Protein AF-0000000084360612 (afdb_homodimer)

Radius of gyration: 18.38 Å; Cα contacts (8 Å, |Δi|>4): 248; chains: 2; bounding box: 58×42×36 Å

Foldseek 3Di:
DPPPDPCPVPVVVVCCPDPVSVVVLVVLLVVLLVLLVVLVVLCVVVVHDLVRLCVQLVHDSVLSVLSNDSNRSPHDPSSSQSSQVSSVHGDDDDDDDPVD/DPPPDPCVVPVVVVCCPPPVSVVVLVVLLVVLLVLLVVLVVLCVVVVHDLVRLCVQLVHDSVLSVLSNDSNRSPHDPSSSQSSQVSSVHGDDDDDDDPVD

Nearest PDB structures (foldseek):
  7ewc-assembly1_A  TM=8.137E-01  e=1.863E-02  Mycobacterium tuberculosis H37Rv
  7ewd-assembly1_A  TM=8.698E-01  e=3.942E-02  Mycobacterium tuberculosis H37Rv
  7ewc-assembly2_C  TM=8.888E-01  e=5.735E-02  Mycobacterium tuberculosis H37Rv
  1zz6-assembly1_A-2  TM=8.154E-01  e=4.388E-02  Streptomyces wedmorensis
  2o38-assembly1_A  TM=7.643E-01  e=1.090E-01  Rhodopseudomonas palustris CGA009

pLDDT: mean 81.71, std 20.76, range [27.86, 97.56]

Sequence (200 aa):
MTKARNPHIGSTLDDLLDEDGILAEAHTVAIKRTLAWQVSQTMANENLSKSEMARRMNTSRAALNRLLDPDNPSVTLLTLDKAAAVLGKRLRVELVDEVAMTKARNPHIGSTLDDLLDEDGILAEAHTVAIKRTLAWQVSQTMANENLSKSEMARRMNTSRAALNRLLDPDNPSVTLLTLDKAAAVLGKRLRVELVDEVA

Organism: NCBI:txid28181

InterPro domains:
  IPR010982 Lambda repressor-like, DNA-binding domain superfamily [G3DSA:1.10.260.40] (18-98)
  IPR010982 Lambda repressor-like, DNA-binding domain superfamily [SSF47413] (26-94)

Solvent-accessible surface area (backbone atoms only — not comparable to full-atom values): 10834 Å² total; per-residue (Å²): 135,82,79,74,77,73,66,77,60,48,63,60,47,52,38,48,62,40,68,68,37,36,49,27,48,54,52,28,30,53,52,32,34,52,50,18,48,52,52,51,52,51,30,58,77,66,69,50,48,68,70,56,47,16,56,70,52,60,50,49,62,67,58,46,50,48,54,54,34,36,84,45,42,85,39,36,47,47,59,52,27,32,50,23,51,73,69,60,28,34,66,45,74,48,80,36,65,56,88,107,136,81,80,75,78,73,66,76,59,50,62,59,47,52,41,48,61,39,65,67,37,38,51,30,47,53,52,28,31,54,52,32,34,52,50,18,47,52,52,52,52,49,30,57,76,68,70,48,49,69,68,56,47,15,56,71,51,61,49,49,62,67,57,46,50,47,55,52,32,36,84,46,42,85,40,37,47,46,59,52,26,32,50,22,50,72,70,60,28,34,66,44,76,45,80,37,64,56,87,104

Structure (mmCIF, N/CA/C/O backbone):
data_AF-0000000084360612-model_v1
#
loop_
_entity.id
_entity.type
_entity.pdbx_description
1 polymer 'Fis family transcriptional regulator'
#
loop_
_atom_site.group_PDB
_atom_site.id
_atom_site.type_symbol
_atom_site.label_atom_id
_atom_site.label_alt_id
_atom_site.label_comp_id
_atom_site.label_asym_id
_atom_site.label_entity_id
_atom_site.label_seq_id
_atom_site.pdbx_PDB_ins_code
_atom_site.Cartn_x
_atom_site.Cartn_y
_atom_site.Cartn_z
_atom_site.occupancy
_atom_site.B_iso_or_equiv
_atom_site.auth_seq_id
_atom_site.auth_comp_id
_atom_site.auth_asym_id
_atom_site.auth_atom_id
_atom_site.pdbx_PDB_model_num
ATOM 1 N N . MET A 1 1 ? -39.562 18.469 -7.656 1 27.86 1 MET A N 1
ATOM 2 C CA . MET A 1 1 ? -38.844 17.219 -7.453 1 27.86 1 MET A CA 1
ATOM 3 C C . MET A 1 1 ? -37.344 17.453 -7.336 1 27.86 1 MET A C 1
ATOM 5 O O . MET A 1 1 ? -36.688 17.781 -8.328 1 27.86 1 MET A O 1
ATOM 9 N N . THR A 1 2 ? -36.812 18 -6.148 1 28.64 2 THR A N 1
ATOM 10 C CA . THR A 1 2 ? -35.531 18.609 -5.852 1 28.64 2 THR A CA 1
ATOM 11 C C . THR A 1 2 ? -34.406 17.578 -5.867 1 28.64 2 THR A C 1
ATOM 13 O O . THR A 1 2 ? -34.469 16.562 -5.156 1 28.64 2 THR A O 1
ATOM 16 N N . LYS A 1 3 ? -33.844 17.203 -7.055 1 29.88 3 LYS A N 1
ATOM 17 C CA . LYS A 1 3 ? -32.75 16.25 -7.223 1 29.88 3 LYS A CA 1
ATOM 18 C C . LYS A 1 3 ? -31.656 16.469 -6.184 1 29.88 3 LYS A C 1
ATOM 20 O O . LYS A 1 3 ? -31.016 17.531 -6.172 1 29.88 3 LYS A O 1
ATOM 25 N N . ALA A 1 4 ? -31.766 15.922 -5.004 1 33.59 4 ALA A N 1
ATOM 26 C CA . ALA A 1 4 ? -30.812 15.953 -3.898 1 33.59 4 ALA A CA 1
ATOM 27 C C . ALA A 1 4 ? -29.406 15.562 -4.371 1 33.59 4 ALA A C 1
ATOM 29 O O . ALA A 1 4 ? -29.25 14.594 -5.113 1 33.59 4 ALA A O 1
ATOM 30 N N . ARG A 1 5 ? -28.406 16.5 -4.578 1 36.31 5 ARG A N 1
ATOM 31 C CA . ARG A 1 5 ? -26.984 16.391 -4.859 1 36.31 5 ARG A CA 1
ATOM 32 C C . ARG A 1 5 ? -26.344 15.281 -4.035 1 36.31 5 ARG A C 1
ATOM 34 O O . ARG A 1 5 ? -26.484 15.25 -2.811 1 36.31 5 ARG A O 1
ATOM 41 N N . ASN A 1 6 ? -26.219 14.055 -4.496 1 36.34 6 ASN A N 1
ATOM 42 C CA . ASN A 1 6 ? -25.547 12.914 -3.891 1 36.34 6 ASN A CA 1
ATOM 43 C C . ASN A 1 6 ? -24.234 13.336 -3.234 1 36.34 6 ASN A C 1
ATOM 45 O O . ASN A 1 6 ? -23.297 13.766 -3.916 1 36.34 6 ASN A O 1
ATOM 49 N N . PRO A 1 7 ? -24.109 13.766 -2.045 1 37.69 7 PRO A N 1
ATOM 50 C CA . PRO A 1 7 ? -22.953 14.273 -1.298 1 37.69 7 PRO A CA 1
ATOM 51 C C . PRO A 1 7 ? -21.734 13.359 -1.396 1 37.69 7 PRO A C 1
ATOM 53 O O . PRO A 1 7 ? -20.703 13.641 -0.78 1 37.69 7 PRO A O 1
ATOM 56 N N . HIS A 1 8 ? -21.859 12.148 -1.7 1 43.72 8 HIS A N 1
ATOM 57 C CA . HIS A 1 8 ? -20.719 11.25 -1.608 1 43.72 8 HIS A CA 1
ATOM 58 C C . HIS A 1 8 ? -19.625 11.648 -2.594 1 43.72 8 HIS A C 1
ATOM 60 O O . HIS A 1 8 ? -18.516 11.102 -2.559 1 43.72 8 HIS A O 1
ATOM 66 N N . ILE A 1 9 ? -19.891 12.312 -3.646 1 42.53 9 ILE A N 1
ATOM 67 C CA . ILE A 1 9 ? -18.953 12.766 -4.668 1 42.53 9 ILE A CA 1
ATOM 68 C C . ILE A 1 9 ? -18 13.797 -4.07 1 42.53 9 ILE A C 1
ATOM 70 O O . ILE A 1 9 ? -16.953 14.102 -4.656 1 42.53 9 ILE A O 1
ATOM 74 N N . GLY A 1 10 ? -18.453 14.516 -3.104 1 42.88 10 GLY A N 1
ATOM 75 C CA . GLY A 1 10 ? -17.734 15.664 -2.588 1 42.88 10 GLY A CA 1
ATOM 76 C C . GLY A 1 10 ? -16.422 15.289 -1.917 1 42.88 10 GLY A C 1
ATOM 77 O O . GLY A 1 10 ? -15.414 15.984 -2.078 1 42.88 10 GLY A O 1
ATOM 78 N N . SER A 1 11 ? -16.438 14.266 -1.042 1 45.41 11 SER A N 1
ATOM 79 C CA . SER A 1 11 ? -15.227 13.969 -0.276 1 45.41 11 SER A CA 1
ATOM 80 C C . SER A 1 11 ? -14.086 13.531 -1.189 1 45.41 11 SER A C 1
ATOM 82 O O . SER A 1 11 ? -12.938 13.938 -0.993 1 45.41 11 SER A O 1
ATOM 84 N N . THR A 1 12 ? -14.414 12.664 -2.213 1 47.44 12 THR A N 1
ATOM 85 C CA . THR A 1 12 ? -13.367 12.32 -3.172 1 47.44 12 THR A CA 1
ATOM 86 C C . THR A 1 12 ? -12.898 13.562 -3.928 1 47.44 12 THR A C 1
ATOM 88 O O . THR A 1 12 ? -11.695 13.758 -4.133 1 47.44 12 THR A O 1
ATOM 91 N N . LEU A 1 13 ? -13.898 14.305 -4.426 1 49.09 13 LEU A N 1
ATOM 92 C CA . LEU A 1 13 ? -13.555 15.5 -5.195 1 49.09 13 LEU A CA 1
ATOM 93 C C . LEU A 1 13 ? -12.672 16.438 -4.383 1 49.09 13 LEU A C 1
ATOM 95 O O . LEU A 1 13 ? -11.719 17.016 -4.914 1 49.09 13 LEU A O 1
ATOM 99 N N . ASP A 1 14 ? -13.125 16.734 -3.137 1 49.72 14 ASP A N 1
ATOM 100 C CA . ASP A 1 14 ? -12.336 17.656 -2.32 1 49.72 14 ASP A CA 1
ATOM 101 C C . ASP A 1 14 ? -10.922 17.109 -2.094 1 49.72 14 ASP A C 1
ATOM 103 O O . ASP A 1 14 ? -9.961 17.875 -2.059 1 49.72 14 ASP A O 1
ATOM 107 N N . ASP A 1 15 ? -10.773 15.836 -1.794 1 51.53 15 ASP A N 1
ATOM 108 C CA . ASP A 1 15 ? -9.453 15.227 -1.636 1 51.53 15 ASP A CA 1
ATOM 109 C C . ASP A 1 15 ? -8.609 15.422 -2.893 1 51.53 15 ASP A C 1
ATOM 111 O O . ASP A 1 15 ? -7.387 15.578 -2.807 1 51.53 15 ASP A O 1
ATOM 115 N N . LEU A 1 16 ? -9.25 15.266 -4.082 1 47.69 16 LEU A N 1
ATOM 116 C CA . LEU A 1 16 ? -8.617 15.555 -5.367 1 47.69 16 LEU A CA 1
ATOM 117 C C . LEU A 1 16 ? -8.328 17.047 -5.508 1 47.69 16 LEU A C 1
ATOM 119 O O . LEU A 1 16 ? -7.352 17.438 -6.148 1 47.69 16 LEU A O 1
ATOM 123 N N . LEU A 1 17 ? -9.148 17.891 -4.832 1 54.03 17 LEU A N 1
ATOM 124 C CA . LEU A 1 17 ? -9.016 19.297 -5.211 1 54.03 17 LEU A CA 1
ATOM 125 C C . LEU A 1 17 ? -7.754 19.906 -4.621 1 54.03 17 LEU A C 1
ATOM 127 O O . LEU A 1 17 ? -7.211 20.875 -5.164 1 54.03 17 LEU A O 1
ATOM 131 N N . ASP A 1 18 ? -7.367 19.406 -3.416 1 58.28 18 ASP A N 1
ATOM 132 C CA . ASP A 1 18 ? -6.188 20.125 -2.947 1 58.28 18 ASP A CA 1
ATOM 133 C C . ASP A 1 18 ? -4.93 19.656 -3.672 1 58.28 18 ASP A C 1
ATOM 135 O O . ASP A 1 18 ? -4.801 18.469 -3.994 1 58.28 18 ASP A O 1
ATOM 139 N N . GLU A 1 19 ? -4.242 20.672 -4.23 1 61.59 19 GLU A N 1
ATOM 140 C CA . GLU A 1 19 ? -3.025 20.5 -5.016 1 61.59 19 GLU A CA 1
ATOM 141 C C . GLU A 1 19 ? -2.16 19.375 -4.453 1 61.59 19 GLU A C 1
ATOM 143 O O . GLU A 1 19 ? -1.623 18.562 -5.207 1 61.59 19 GLU A O 1
ATOM 148 N N . ASP A 1 20 ? -2.104 19.328 -3.139 1 62.41 20 ASP A N 1
ATOM 149 C CA . ASP A 1 20 ? -1.288 18.297 -2.514 1 62.41 20 ASP A CA 1
ATOM 150 C C . ASP A 1 20 ? -1.905 16.922 -2.717 1 62.41 20 ASP A C 1
ATOM 152 O O . ASP A 1 20 ? -1.187 15.93 -2.904 1 62.41 20 ASP A O 1
ATOM 156 N N . GLY A 1 21 ? -3.203 16.969 -2.684 1 64.12 21 GLY A N 1
ATOM 157 C CA . GLY A 1 21 ? -3.93 15.742 -2.941 1 64.12 21 GLY A CA 1
ATOM 158 C C . GLY A 1 21 ? -3.785 15.25 -4.371 1 64.12 21 GLY A C 1
ATOM 159 O O . GLY A 1 21 ? -3.604 14.055 -4.605 1 64.12 21 GLY A O 1
ATOM 160 N N . ILE A 1 22 ? -3.668 16.219 -5.176 1 67 22 ILE A N 1
ATOM 161 C CA . ILE A 1 22 ? -3.555 15.906 -6.594 1 67 22 ILE A CA 1
ATOM 162 C C . ILE A 1 22 ? -2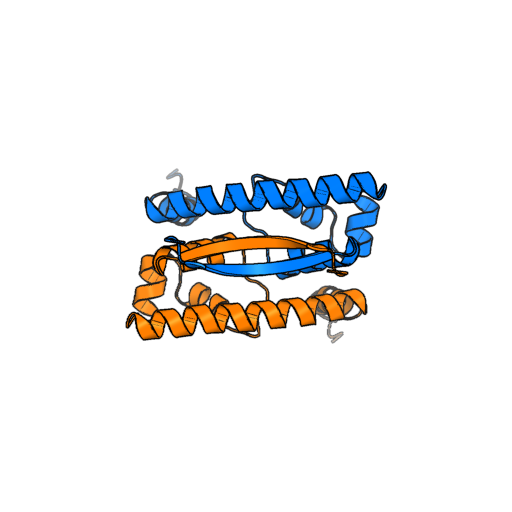.168 15.344 -6.887 1 67 22 ILE A C 1
ATOM 164 O O . ILE A 1 22 ? -2.035 14.359 -7.617 1 67 22 ILE A O 1
ATOM 168 N N . LEU A 1 23 ? -1.263 15.977 -6.316 1 75.31 23 LEU A N 1
ATOM 169 C CA . LEU A 1 23 ? 0.107 15.531 -6.539 1 75.31 23 LEU A CA 1
ATOM 170 C C . LEU A 1 23 ? 0.33 14.148 -5.941 1 75.31 23 LEU A C 1
ATOM 172 O O . LEU A 1 23 ? 0.969 13.289 -6.562 1 75.31 23 LEU A O 1
ATOM 176 N N . ALA A 1 24 ? -0.223 14 -4.793 1 76.44 24 ALA A N 1
ATOM 177 C CA . ALA A 1 24 ? -0.087 12.695 -4.152 1 76.44 24 ALA A CA 1
ATOM 178 C C . ALA A 1 24 ? -0.784 11.609 -4.969 1 76.44 24 ALA A C 1
ATOM 180 O O . ALA A 1 24 ? -0.268 10.492 -5.105 1 76.44 24 ALA A O 1
ATOM 181 N N . GLU A 1 25 ? -1.82 11.961 -5.465 1 82.12 25 GLU A N 1
ATOM 182 C CA . GLU A 1 25 ? -2.543 10.992 -6.289 1 82.12 25 GLU A CA 1
ATOM 183 C C . GLU A 1 25 ? -1.758 10.648 -7.551 1 82.12 25 GLU A C 1
ATOM 185 O O . GLU A 1 25 ? -1.687 9.477 -7.941 1 82.12 25 GLU A O 1
ATOM 190 N N . ALA A 1 26 ? -1.181 11.688 -8.125 1 85.62 26 ALA A N 1
ATOM 191 C CA . ALA A 1 26 ? -0.389 11.453 -9.328 1 85.62 26 ALA A CA 1
ATOM 192 C C . ALA A 1 26 ? 0.796 10.539 -9.031 1 85.62 26 ALA A C 1
ATOM 194 O O . ALA A 1 26 ? 1.115 9.648 -9.828 1 85.62 26 ALA A O 1
ATOM 195 N N . HIS A 1 27 ? 1.46 10.773 -7.941 1 90.19 27 HIS A N 1
ATOM 196 C CA . HIS A 1 27 ? 2.598 9.945 -7.547 1 90.19 27 HIS A CA 1
ATOM 197 C C . HIS A 1 27 ? 2.16 8.516 -7.234 1 90.19 27 HIS A C 1
ATOM 199 O O . HIS A 1 27 ? 2.822 7.559 -7.641 1 90.19 27 HIS A O 1
ATOM 205 N N . THR A 1 28 ? 1.035 8.414 -6.57 1 92.06 28 THR A N 1
ATOM 206 C CA . THR A 1 28 ? 0.517 7.094 -6.234 1 92.06 28 THR A CA 1
ATOM 207 C C . THR A 1 28 ? 0.187 6.309 -7.5 1 92.06 28 THR A C 1
ATOM 209 O O . THR A 1 28 ? 0.452 5.105 -7.574 1 92.06 28 THR A O 1
ATOM 212 N N . VAL A 1 29 ? -0.367 6.996 -8.453 1 92.31 29 VAL A N 1
ATOM 213 C CA . VAL A 1 29 ? -0.71 6.352 -9.719 1 92.31 29 VAL A CA 1
ATOM 214 C C . VAL A 1 29 ? 0.561 5.867 -10.414 1 92.31 29 VAL A C 1
ATOM 216 O O . VAL A 1 29 ? 0.582 4.777 -10.992 1 92.31 29 VAL A O 1
ATOM 219 N N . ALA A 1 30 ? 1.595 6.668 -10.352 1 93.69 30 ALA A N 1
ATOM 220 C CA . ALA A 1 30 ? 2.863 6.277 -10.961 1 93.69 30 ALA A CA 1
ATOM 221 C C . ALA A 1 30 ? 3.434 5.031 -10.289 1 93.69 30 ALA A C 1
ATOM 223 O O . ALA A 1 30 ? 3.926 4.125 -10.961 1 93.69 30 ALA A O 1
ATOM 224 N N . ILE A 1 31 ? 3.387 4.98 -9.008 1 94.31 31 ILE A N 1
ATOM 225 C CA . ILE A 1 31 ? 3.84 3.814 -8.258 1 94.31 31 ILE A CA 1
ATOM 226 C C . ILE A 1 31 ? 3.01 2.594 -8.656 1 94.31 31 ILE A C 1
ATOM 228 O O . ILE A 1 31 ? 3.559 1.531 -8.953 1 94.31 31 ILE A O 1
ATOM 232 N N . LYS A 1 32 ? 1.715 2.824 -8.633 1 94.81 32 LYS A N 1
ATOM 233 C CA . LYS A 1 32 ? 0.795 1.733 -8.945 1 94.81 32 LYS A CA 1
ATOM 234 C C . LYS A 1 32 ? 1.04 1.195 -10.352 1 94.81 32 LYS A C 1
ATOM 236 O O . LYS A 1 32 ? 1.005 -0.017 -10.57 1 94.81 32 LYS A O 1
ATOM 241 N N . ARG A 1 33 ? 1.253 2.035 -11.312 1 95.81 33 ARG A N 1
ATOM 242 C CA . ARG A 1 33 ? 1.51 1.621 -12.688 1 95.81 33 ARG A CA 1
ATOM 243 C C . ARG A 1 33 ? 2.754 0.743 -12.773 1 95.81 33 ARG A C 1
ATOM 245 O O . ARG A 1 33 ? 2.762 -0.266 -13.484 1 95.81 33 ARG A O 1
ATOM 252 N N . THR A 1 34 ? 3.744 1.141 -12.078 1 95.38 34 THR A N 1
ATOM 253 C CA . THR A 1 34 ? 4.98 0.369 -12.07 1 95.38 34 THR A CA 1
ATOM 254 C C . THR A 1 34 ? 4.758 -1.003 -11.438 1 95.38 34 THR A C 1
ATOM 256 O O . THR A 1 34 ? 5.195 -2.02 -11.984 1 95.38 34 THR A O 1
ATOM 259 N N . LEU A 1 35 ? 4.059 -1.048 -10.336 1 96.44 35 LEU A N 1
ATOM 260 C CA . LEU A 1 35 ? 3.809 -2.299 -9.625 1 96.44 35 LEU A CA 1
ATOM 261 C C . LEU A 1 35 ? 2.93 -3.227 -10.461 1 96.44 35 LEU A C 1
ATOM 263 O O . LEU A 1 35 ? 3.215 -4.422 -10.578 1 96.44 35 LEU A O 1
ATOM 267 N N . ALA A 1 36 ? 1.85 -2.664 -10.961 1 96.5 36 ALA A N 1
ATOM 268 C CA . ALA A 1 36 ? 0.952 -3.461 -11.789 1 96.5 36 ALA A CA 1
ATOM 269 C C . ALA A 1 36 ? 1.697 -4.066 -12.977 1 96.5 36 ALA A C 1
ATOM 271 O O . ALA A 1 36 ? 1.481 -5.23 -13.32 1 96.5 36 ALA A O 1
ATOM 272 N N . TRP A 1 37 ? 2.533 -3.301 -13.578 1 96.25 37 TRP A N 1
ATOM 273 C CA . TRP A 1 37 ? 3.342 -3.779 -14.688 1 96.25 37 TRP A CA 1
ATOM 274 C C . TRP A 1 37 ? 4.266 -4.91 -14.25 1 96.25 37 TRP A C 1
ATOM 276 O O . TRP A 1 37 ? 4.367 -5.938 -14.914 1 96.25 37 TRP A O 1
ATOM 286 N N . GLN A 1 38 ? 4.965 -4.707 -13.141 1 95.62 38 GLN A N 1
ATOM 287 C CA . GLN A 1 38 ? 5.867 -5.727 -12.617 1 95.62 38 GLN A CA 1
ATOM 288 C C . GLN A 1 38 ? 5.129 -7.031 -12.336 1 95.62 38 GLN A C 1
ATOM 290 O O . GLN A 1 38 ? 5.617 -8.109 -12.664 1 95.62 38 GLN A O 1
ATOM 295 N N . VAL A 1 39 ? 3.973 -6.93 -11.703 1 97.12 39 VAL A N 1
ATOM 296 C CA . VAL A 1 39 ? 3.178 -8.117 -11.391 1 97.12 39 VAL A CA 1
ATOM 297 C C . VAL A 1 39 ? 2.744 -8.805 -12.68 1 97.12 39 VAL A C 1
ATOM 299 O O . VAL A 1 39 ? 2.918 -10.016 -12.836 1 97.12 39 VAL A O 1
ATOM 302 N N . SER A 1 40 ? 2.25 -8 -13.586 1 97.25 40 SER A N 1
ATOM 303 C CA . SER A 1 40 ? 1.788 -8.547 -14.859 1 97.25 40 SER A CA 1
ATOM 304 C C . SER A 1 40 ? 2.92 -9.234 -15.609 1 97.25 40 SER A C 1
ATOM 306 O O . SER A 1 40 ? 2.74 -10.336 -16.141 1 97.25 40 SER A O 1
ATOM 308 N N . GLN A 1 41 ? 4.043 -8.602 -15.672 1 96.56 41 GLN A N 1
ATOM 309 C CA . GLN A 1 41 ? 5.195 -9.148 -16.375 1 96.56 41 GLN A CA 1
ATOM 310 C C . GLN A 1 41 ? 5.676 -10.445 -15.719 1 96.56 41 GLN A C 1
ATOM 312 O O . GLN A 1 41 ? 6.004 -11.406 -16.422 1 96.56 41 GLN A O 1
ATOM 317 N N . THR A 1 42 ? 5.695 -10.438 -14.43 1 95.81 42 THR A N 1
ATOM 318 C CA . THR A 1 42 ? 6.141 -11.625 -13.719 1 95.81 42 THR A CA 1
ATOM 319 C C . THR A 1 42 ? 5.156 -12.773 -13.906 1 95.81 42 THR A C 1
ATOM 321 O O . THR A 1 42 ? 5.566 -13.93 -14.078 1 95.81 42 THR A O 1
ATOM 324 N N . MET A 1 43 ? 3.906 -12.484 -13.867 1 96.88 43 MET A N 1
ATOM 325 C CA . MET A 1 43 ? 2.887 -13.492 -14.141 1 96.88 43 MET A CA 1
ATOM 326 C C . MET A 1 43 ? 3.086 -14.109 -15.523 1 96.88 43 MET A C 1
ATOM 328 O O . MET A 1 43 ? 3.008 -15.328 -15.688 1 96.88 43 MET A O 1
ATOM 332 N N . ALA A 1 44 ? 3.334 -13.234 -16.469 1 96.94 44 ALA A N 1
ATOM 333 C CA . ALA A 1 44 ? 3.549 -13.695 -17.844 1 96.94 44 ALA A CA 1
ATOM 334 C C . ALA A 1 44 ? 4.777 -14.594 -17.938 1 96.94 44 ALA A C 1
ATOM 336 O O . ALA A 1 44 ? 4.738 -15.648 -18.562 1 96.94 44 ALA A O 1
ATOM 337 N N . ASN A 1 45 ? 5.797 -14.195 -17.297 1 95.62 45 ASN A N 1
ATOM 338 C CA . ASN A 1 45 ? 7.039 -14.961 -17.297 1 95.62 45 ASN A CA 1
ATOM 339 C C . ASN A 1 45 ? 6.852 -16.328 -16.656 1 95.62 45 ASN A C 1
ATOM 341 O O . ASN A 1 45 ? 7.5 -17.297 -17.047 1 95.62 45 ASN A O 1
ATOM 345 N N . GLU A 1 46 ? 5.98 -16.391 -15.703 1 94.56 46 GLU A N 1
ATOM 346 C CA . GLU A 1 46 ? 5.734 -17.625 -14.969 1 94.56 46 GLU A CA 1
ATOM 347 C C . GLU A 1 46 ? 4.547 -18.391 -15.555 1 94.56 46 GLU A C 1
ATOM 349 O O . GLU A 1 46 ? 4.141 -19.422 -15.023 1 94.56 46 GLU A O 1
ATOM 354 N N . ASN A 1 47 ? 3.971 -17.859 -16.547 1 96.81 47 ASN A N 1
ATOM 355 C CA . ASN A 1 47 ? 2.82 -18.453 -17.234 1 96.81 47 ASN A CA 1
ATOM 356 C C . ASN A 1 47 ? 1.643 -18.641 -16.266 1 96.81 47 ASN A C 1
ATOM 358 O O . ASN A 1 47 ? 1.022 -19.703 -16.234 1 96.81 47 ASN A O 1
ATOM 362 N N . LEU A 1 48 ? 1.417 -17.672 -15.5 1 96.69 48 LEU A N 1
ATOM 363 C CA . LEU A 1 48 ? 0.303 -17.703 -14.562 1 96.69 48 LEU A CA 1
ATOM 364 C C . LEU A 1 48 ? -0.904 -16.953 -15.125 1 96.69 48 LEU A C 1
ATOM 366 O O . LEU A 1 48 ? -0.792 -15.805 -15.531 1 96.69 48 LEU A O 1
ATOM 370 N N . SER A 1 49 ? 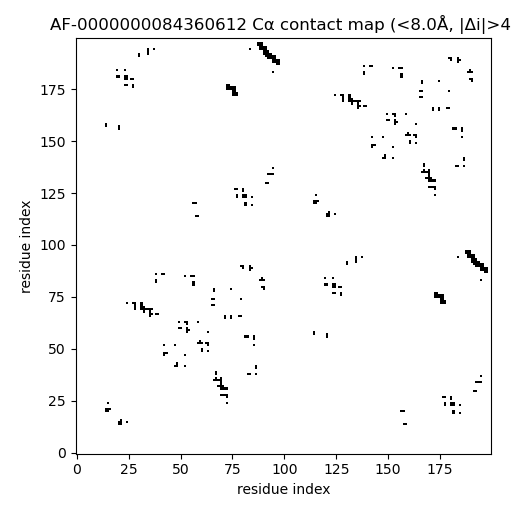-2.012 -17.703 -15.109 1 97.56 49 SER A N 1
ATOM 371 C CA . SER A 1 49 ? -3.258 -17.047 -15.484 1 97.56 49 SER A CA 1
ATOM 372 C C . SER A 1 49 ? -3.801 -16.188 -14.336 1 97.56 49 SER A C 1
ATOM 374 O O . SER A 1 49 ? -3.354 -16.328 -13.195 1 97.56 49 SER A O 1
ATOM 376 N N . LYS A 1 50 ? -4.727 -15.258 -14.672 1 97.25 50 LYS A N 1
ATOM 377 C CA . LYS A 1 50 ? -5.352 -14.461 -13.625 1 97.25 50 LYS A CA 1
ATOM 378 C C . LYS A 1 50 ? -6.098 -15.352 -12.633 1 97.25 50 LYS A C 1
ATOM 380 O O . LYS A 1 50 ? -6.082 -15.094 -11.422 1 97.25 50 LYS A O 1
ATOM 385 N N . SER A 1 51 ? -6.742 -16.422 -13.172 1 97 51 SER A N 1
ATOM 386 C CA . SER A 1 51 ? -7.477 -17.344 -12.312 1 97 51 SER A CA 1
ATOM 387 C C . SER A 1 51 ? -6.535 -18.078 -11.352 1 97 51 SER A C 1
ATOM 389 O O . SER A 1 51 ? -6.824 -18.188 -10.164 1 97 51 SER A O 1
ATOM 391 N N . GLU A 1 52 ? -5.457 -18.516 -11.875 1 96.81 52 GLU A N 1
ATOM 392 C CA . GLU A 1 52 ? -4.48 -19.234 -11.055 1 96.81 52 GLU A CA 1
ATOM 393 C C . GLU A 1 52 ? -3.838 -18.297 -10.031 1 96.81 52 GLU A C 1
ATOM 395 O O . GLU A 1 52 ? -3.637 -18.688 -8.883 1 96.81 52 GLU A O 1
ATOM 400 N N . MET A 1 53 ? -3.52 -17.141 -10.43 1 96.56 53 MET A N 1
ATOM 401 C CA . MET A 1 53 ? -2.941 -16.156 -9.531 1 96.56 53 MET A CA 1
ATOM 402 C C . MET A 1 53 ? -3.896 -15.836 -8.391 1 96.56 53 MET A C 1
ATOM 404 O O . MET A 1 53 ? -3.496 -15.82 -7.223 1 96.56 53 MET A O 1
ATOM 408 N N . ALA A 1 54 ? -5.121 -15.547 -8.734 1 96.19 54 ALA A N 1
ATOM 409 C CA . ALA A 1 54 ? -6.125 -15.234 -7.723 1 96.19 54 ALA A CA 1
ATOM 410 C C . ALA A 1 54 ? -6.266 -16.375 -6.719 1 96.19 54 ALA A C 1
ATOM 412 O O . ALA A 1 54 ? -6.352 -16.141 -5.512 1 96.19 54 ALA A O 1
ATOM 413 N N . ARG A 1 55 ? -6.242 -17.562 -7.219 1 95.31 55 ARG A N 1
ATOM 414 C CA . ARG A 1 55 ? -6.34 -18.75 -6.367 1 95.31 55 ARG A CA 1
ATOM 415 C C . ARG A 1 55 ? -5.156 -18.828 -5.41 1 95.31 55 ARG A C 1
ATOM 417 O O . ARG A 1 55 ? -5.336 -19.031 -4.207 1 95.31 55 ARG A O 1
ATOM 424 N N . ARG A 1 56 ? -4.004 -18.609 -5.906 1 93.69 56 ARG A N 1
ATOM 425 C CA . ARG A 1 56 ? -2.793 -18.719 -5.098 1 93.69 56 ARG A CA 1
ATOM 426 C C . ARG A 1 56 ? -2.717 -17.594 -4.066 1 93.69 56 ARG A C 1
ATOM 428 O O . ARG A 1 56 ? -2.189 -17.797 -2.969 1 93.69 56 ARG A O 1
ATOM 435 N N . MET A 1 57 ? -3.225 -16.531 -4.461 1 93.06 57 MET A N 1
ATOM 436 C CA . MET A 1 57 ? -3.252 -15.391 -3.543 1 93.06 57 MET A CA 1
ATOM 437 C C . MET A 1 57 ? -4.367 -15.547 -2.516 1 93.06 57 MET A C 1
ATOM 439 O O . MET A 1 57 ? -4.453 -14.773 -1.562 1 93.06 57 MET A O 1
ATOM 443 N N . ASN A 1 58 ? -5.211 -16.453 -2.758 1 92.81 58 ASN A N 1
ATOM 444 C CA . ASN A 1 58 ? -6.402 -16.625 -1.935 1 92.81 58 ASN A CA 1
ATOM 445 C C . ASN A 1 58 ? -7.262 -15.367 -1.919 1 92.81 58 ASN A C 1
ATOM 447 O O . ASN A 1 58 ? -7.609 -14.859 -0.851 1 92.81 58 ASN A O 1
ATOM 451 N N . THR A 1 59 ? -7.5 -14.898 -3.086 1 91.94 59 THR A N 1
ATOM 452 C CA . THR A 1 59 ? -8.336 -13.719 -3.264 1 91.94 59 THR A CA 1
ATOM 453 C C . THR A 1 59 ? -9.273 -13.891 -4.449 1 91.94 59 THR A C 1
ATOM 455 O O . THR A 1 59 ? -9.258 -14.922 -5.121 1 91.94 59 THR A O 1
ATOM 458 N N . SER A 1 60 ? -10.141 -12.898 -4.57 1 92.06 60 SER A N 1
ATOM 459 C CA . SER A 1 60 ? -11.078 -12.953 -5.684 1 92.06 60 SER A CA 1
ATOM 460 C C . SER A 1 60 ? -10.438 -12.445 -6.973 1 92.06 60 SER A C 1
ATOM 462 O O . SER A 1 60 ? -9.461 -11.695 -6.934 1 92.06 60 SER A O 1
ATOM 464 N N . ARG A 1 61 ? -11.039 -12.875 -8.094 1 93.31 61 ARG A N 1
ATOM 465 C CA . ARG A 1 61 ? -10.625 -12.336 -9.391 1 93.31 61 ARG A CA 1
ATOM 466 C C . ARG A 1 61 ? -10.805 -10.828 -9.438 1 93.31 61 ARG A C 1
ATOM 468 O O . ARG A 1 61 ? -10 -10.117 -10.047 1 93.31 61 ARG A O 1
ATOM 475 N N . ALA A 1 62 ? -11.844 -10.406 -8.82 1 91.75 62 ALA A N 1
ATOM 476 C CA . ALA A 1 62 ? -12.109 -8.977 -8.781 1 91.75 62 ALA A CA 1
ATOM 477 C C . ALA A 1 62 ? -11 -8.234 -8.047 1 91.75 62 ALA A C 1
ATOM 479 O O . ALA A 1 62 ? -10.539 -7.18 -8.492 1 91.75 62 ALA A O 1
ATOM 480 N N . ALA A 1 63 ? -10.555 -8.734 -6.934 1 90.56 63 ALA A N 1
ATOM 481 C CA . ALA A 1 63 ? -9.469 -8.141 -6.16 1 90.56 63 ALA A CA 1
ATOM 482 C C . ALA A 1 63 ? -8.164 -8.148 -6.949 1 90.56 63 ALA A C 1
ATOM 484 O O . ALA A 1 63 ? -7.41 -7.176 -6.93 1 90.56 63 ALA A O 1
ATOM 485 N N . LEU A 1 64 ? -7.891 -9.25 -7.641 1 95.12 64 LEU A N 1
ATOM 486 C CA . LEU A 1 64 ? -6.695 -9.328 -8.477 1 95.12 64 LEU A CA 1
ATOM 487 C C . LEU A 1 64 ? -6.77 -8.32 -9.625 1 95.12 64 LEU A C 1
ATOM 489 O O . LEU A 1 64 ? -5.773 -7.68 -9.953 1 95.12 64 LEU A O 1
ATOM 493 N N . ASN A 1 65 ? -7.926 -8.188 -10.234 1 95.25 65 ASN A N 1
ATOM 494 C CA . ASN A 1 65 ? -8.102 -7.207 -11.297 1 95.25 65 ASN A CA 1
ATOM 495 C C . ASN A 1 65 ? -7.828 -5.785 -10.805 1 95.25 65 ASN A C 1
ATOM 497 O O . ASN A 1 65 ? -7.234 -4.977 -11.523 1 95.25 65 ASN A O 1
ATOM 501 N N . ARG A 1 66 ? -8.219 -5.504 -9.594 1 93.62 66 ARG A N 1
ATOM 502 C CA . ARG A 1 66 ? -7.945 -4.195 -9.016 1 93.62 66 ARG A CA 1
ATOM 503 C C . ARG A 1 66 ? -6.449 -3.988 -8.812 1 93.62 66 ARG A C 1
ATOM 505 O O . ARG A 1 66 ? -5.93 -2.896 -9.055 1 93.62 66 ARG A O 1
ATOM 512 N N . LEU A 1 67 ? -5.805 -4.992 -8.383 1 94.44 67 LEU A N 1
ATOM 513 C CA . LEU A 1 67 ? -4.355 -4.941 -8.211 1 94.44 67 LEU A CA 1
ATOM 514 C C . LEU A 1 67 ? -3.656 -4.668 -9.539 1 94.44 67 LEU A C 1
ATOM 516 O O . LEU A 1 67 ? -2.721 -3.865 -9.594 1 94.44 67 LEU A O 1
ATOM 520 N N . LEU A 1 68 ? -4.191 -5.316 -10.547 1 96.62 68 LEU A N 1
ATOM 521 C CA . LEU A 1 68 ? -3.539 -5.254 -11.852 1 96.62 68 LEU A CA 1
ATOM 522 C C . LEU A 1 68 ? -3.961 -3.996 -12.609 1 96.62 68 LEU A C 1
ATOM 524 O O . LEU A 1 68 ? -3.365 -3.654 -13.633 1 96.62 68 LEU A O 1
ATOM 528 N N . ASP A 1 69 ? -4.957 -3.363 -12.07 1 94.88 69 ASP A N 1
ATOM 529 C CA . ASP A 1 69 ? -5.418 -2.117 -12.672 1 94.88 69 ASP A CA 1
ATOM 530 C C . ASP A 1 69 ? -4.461 -0.967 -12.352 1 94.88 69 ASP A C 1
ATOM 532 O O . ASP A 1 69 ? -4.426 -0.48 -11.219 1 94.88 69 ASP A O 1
ATOM 536 N N . PRO A 1 70 ? -3.764 -0.456 -13.367 1 91.94 70 PRO A N 1
ATOM 537 C CA . PRO A 1 70 ? -2.738 0.56 -13.117 1 91.94 70 PRO A CA 1
ATOM 538 C C . PRO A 1 70 ? -3.328 1.902 -12.695 1 91.94 70 PRO A C 1
ATOM 540 O O . PRO A 1 70 ? -2.631 2.73 -12.102 1 91.94 70 PRO A O 1
ATOM 543 N N . ASP A 1 71 ? -4.543 2.115 -12.93 1 88 71 ASP A N 1
ATOM 544 C CA . ASP A 1 71 ? -5.133 3.43 -12.695 1 88 71 ASP A CA 1
ATOM 545 C C . ASP A 1 71 ? -5.906 3.457 -11.383 1 88 71 ASP A C 1
ATOM 547 O O . ASP A 1 71 ? -6.496 4.48 -11.023 1 88 71 ASP A O 1
ATOM 551 N N . ASN A 1 72 ? -5.867 2.385 -10.672 1 84.12 72 ASN A N 1
ATOM 552 C CA . ASN A 1 72 ? -6.539 2.324 -9.375 1 84.12 72 ASN A CA 1
ATOM 553 C C . ASN A 1 72 ? -5.539 2.303 -8.227 1 84.12 72 ASN A C 1
ATOM 555 O O . ASN A 1 72 ? -4.973 1.255 -7.906 1 84.12 72 ASN A O 1
ATOM 559 N N . PRO A 1 73 ? -5.461 3.426 -7.562 1 80.88 73 PRO A N 1
ATOM 560 C CA . PRO A 1 73 ? -4.418 3.492 -6.531 1 80.88 73 PRO A CA 1
ATOM 561 C C . PRO A 1 73 ? -4.879 2.92 -5.191 1 80.88 73 PRO A C 1
ATOM 563 O O . PRO A 1 73 ? -4.109 2.904 -4.227 1 80.88 73 PRO A O 1
ATOM 566 N N . SER A 1 74 ? -6.078 2.393 -5.129 1 81.5 74 SER A N 1
ATOM 567 C CA . SER A 1 74 ? -6.648 1.891 -3.883 1 81.5 74 SER A CA 1
ATOM 568 C C . SER A 1 74 ? -6.207 0.457 -3.609 1 81.5 74 SER A C 1
ATOM 570 O O . SER A 1 74 ? -7.039 -0.442 -3.484 1 81.5 74 SER A O 1
ATOM 572 N N . VAL A 1 75 ? -4.941 0.106 -3.621 1 91.06 75 VAL A N 1
ATOM 573 C CA . VAL A 1 75 ? -4.418 -1.216 -3.295 1 91.06 75 VAL A CA 1
ATOM 574 C C . VAL A 1 75 ? -3.762 -1.185 -1.915 1 91.06 75 VAL A C 1
ATOM 576 O O . VAL A 1 75 ? -3.098 -0.208 -1.56 1 91.06 75 VAL A O 1
ATOM 579 N N . THR A 1 76 ? -3.98 -2.252 -1.203 1 90.56 76 THR A N 1
ATOM 580 C CA . THR A 1 76 ? -3.447 -2.301 0.154 1 90.56 76 THR A CA 1
ATOM 581 C C . THR A 1 76 ? -2.062 -2.939 0.169 1 90.56 76 THR A C 1
ATOM 583 O O . THR A 1 76 ? -1.695 -3.66 -0.761 1 90.56 76 THR A O 1
ATOM 586 N N . LEU A 1 77 ? -1.351 -2.752 1.312 1 92.31 77 LEU A N 1
ATOM 587 C CA . LEU A 1 77 ? -0.062 -3.402 1.523 1 92.31 77 LEU A CA 1
ATOM 588 C C . LEU A 1 77 ? -0.215 -4.918 1.544 1 92.31 77 LEU A C 1
ATOM 590 O O . LEU A 1 77 ? 0.631 -5.641 1.011 1 92.31 77 LEU A O 1
ATOM 594 N N . LEU A 1 78 ? -1.283 -5.383 2.15 1 90.31 78 LEU A N 1
ATOM 595 C CA . LEU A 1 78 ? -1.501 -6.82 2.264 1 90.31 78 LEU A CA 1
ATOM 596 C C . LEU A 1 78 ? -1.654 -7.457 0.887 1 90.31 78 LEU A C 1
ATOM 598 O O . LEU A 1 78 ? -1.058 -8.5 0.612 1 90.31 78 LEU A O 1
ATOM 602 N N . THR A 1 79 ? -2.379 -6.855 0.056 1 92.12 79 THR A N 1
ATOM 603 C CA . THR A 1 79 ? -2.59 -7.379 -1.289 1 92.12 79 THR A CA 1
ATOM 604 C C . THR A 1 79 ? -1.275 -7.422 -2.064 1 92.12 79 THR A C 1
ATOM 606 O O . THR A 1 79 ? -0.982 -8.406 -2.742 1 92.12 79 THR A O 1
ATOM 609 N N . LEU A 1 80 ? -0.592 -6.355 -1.973 1 93.88 80 LEU A N 1
ATOM 610 C CA . LEU A 1 80 ? 0.691 -6.289 -2.664 1 93.88 80 LEU A CA 1
ATOM 611 C C . LEU A 1 80 ? 1.651 -7.348 -2.131 1 93.88 80 LEU A C 1
ATOM 613 O O . LEU A 1 80 ? 2.381 -7.973 -2.902 1 93.88 80 LEU A O 1
ATOM 617 N N . ASP A 1 81 ? 1.661 -7.516 -0.873 1 93.31 81 ASP A N 1
ATOM 618 C CA . ASP A 1 81 ? 2.549 -8.492 -0.241 1 93.31 81 ASP A CA 1
ATOM 619 C C . ASP A 1 81 ? 2.172 -9.914 -0.633 1 93.31 81 ASP A C 1
ATOM 621 O O . ASP A 1 81 ? 3.045 -10.75 -0.871 1 93.31 81 ASP A O 1
ATOM 625 N N . LYS A 1 82 ? 0.908 -10.234 -0.674 1 93.12 82 LYS A N 1
ATOM 626 C CA . LYS A 1 82 ? 0.439 -11.539 -1.128 1 93.12 82 LYS A CA 1
ATOM 627 C C . LYS A 1 82 ? 0.876 -11.812 -2.564 1 93.12 82 LYS A C 1
ATOM 629 O O . LYS A 1 82 ? 1.324 -12.914 -2.885 1 93.12 82 LYS A O 1
ATOM 634 N N . ALA A 1 83 ? 0.671 -10.836 -3.391 1 95.25 83 ALA A N 1
ATOM 635 C CA . ALA A 1 83 ? 1.09 -10.992 -4.781 1 95.25 83 ALA A CA 1
ATOM 636 C C . ALA A 1 83 ? 2.586 -11.273 -4.875 1 95.25 83 ALA A C 1
ATOM 638 O O . ALA A 1 83 ? 3.014 -12.164 -5.617 1 95.25 83 ALA A O 1
ATOM 639 N N . ALA A 1 84 ? 3.346 -10.484 -4.184 1 95.19 84 ALA A N 1
ATOM 640 C CA . ALA A 1 84 ? 4.793 -10.68 -4.164 1 95.19 84 ALA A CA 1
ATOM 641 C C . ALA A 1 84 ? 5.148 -12.102 -3.746 1 95.19 84 ALA A C 1
ATOM 643 O O . ALA A 1 84 ? 5.988 -12.75 -4.375 1 95.19 84 ALA A O 1
ATOM 644 N N . ALA A 1 85 ? 4.488 -12.586 -2.734 1 92.94 85 ALA A N 1
ATOM 645 C CA . ALA A 1 85 ? 4.762 -13.914 -2.201 1 92.94 85 ALA A CA 1
ATOM 646 C C . ALA A 1 85 ? 4.484 -14.992 -3.246 1 92.94 85 ALA A C 1
ATOM 648 O O . ALA A 1 85 ? 5.285 -15.906 -3.432 1 92.94 85 ALA A O 1
ATOM 649 N N . VAL A 1 86 ? 3.35 -14.867 -3.861 1 93.56 86 VAL A N 1
ATOM 650 C CA . VAL A 1 86 ? 2.975 -15.852 -4.875 1 93.56 86 VAL A CA 1
ATOM 651 C C . VAL A 1 86 ? 4.008 -15.852 -6 1 93.56 86 VAL A C 1
ATOM 653 O O . VAL A 1 86 ? 4.309 -16.891 -6.578 1 93.56 86 VAL A O 1
ATOM 656 N N . LEU A 1 87 ? 4.617 -14.711 -6.285 1 94.81 87 LEU A N 1
ATOM 657 C CA . LEU A 1 87 ? 5.512 -14.531 -7.422 1 94.81 87 LEU A CA 1
ATOM 658 C C . LEU A 1 87 ? 6.965 -14.758 -7.012 1 94.81 87 LEU A C 1
ATOM 660 O O . LEU A 1 87 ? 7.879 -14.523 -7.801 1 94.81 87 LEU A O 1
ATOM 664 N N . GLY A 1 88 ? 7.176 -15.164 -5.809 1 91.75 88 GLY A N 1
ATOM 665 C CA . GLY A 1 88 ? 8.531 -15.422 -5.336 1 91.75 88 GLY A CA 1
ATOM 666 C C . GLY A 1 88 ? 9.336 -14.164 -5.113 1 91.75 88 GLY A C 1
ATOM 667 O O . GLY A 1 88 ? 10.555 -14.148 -5.316 1 91.75 88 GLY A O 1
ATOM 668 N N . LYS A 1 89 ? 8.688 -13.109 -4.816 1 93.25 89 LYS A N 1
ATOM 669 C CA . LYS A 1 89 ? 9.32 -11.82 -4.559 1 93.25 89 LYS A CA 1
ATOM 670 C C . LYS A 1 89 ? 9.008 -11.328 -3.146 1 93.25 89 LYS A C 1
ATOM 672 O O . LYS A 1 89 ? 8.289 -11.992 -2.398 1 93.25 89 LYS A O 1
ATOM 677 N N . ARG A 1 90 ? 9.672 -10.211 -2.822 1 92.81 90 ARG A N 1
ATOM 678 C CA . ARG A 1 90 ? 9.43 -9.547 -1.547 1 92.81 90 ARG A CA 1
ATOM 679 C C . ARG A 1 90 ? 9.031 -8.086 -1.759 1 92.81 90 ARG A C 1
ATOM 681 O O . ARG A 1 90 ? 9.602 -7.398 -2.607 1 92.81 90 ARG A O 1
ATOM 688 N N . LEU A 1 91 ? 8 -7.707 -0.977 1 94.81 91 LEU A N 1
ATOM 689 C CA . LEU A 1 91 ? 7.566 -6.316 -1.025 1 94.81 91 LEU A CA 1
ATOM 690 C C . LEU A 1 91 ? 8.453 -5.438 -0.154 1 94.81 91 LEU A C 1
ATOM 692 O O . LEU A 1 91 ? 8.719 -5.766 1.004 1 94.81 91 LEU A O 1
ATOM 696 N N . ARG A 1 92 ? 8.977 -4.387 -0.721 1 95 92 ARG A N 1
ATOM 697 C CA . ARG A 1 92 ? 9.719 -3.369 0.015 1 95 92 ARG A CA 1
ATOM 698 C C . ARG A 1 92 ? 9.008 -2.02 -0.048 1 95 92 ARG A C 1
ATOM 700 O O . ARG A 1 92 ? 8.633 -1.562 -1.128 1 95 92 ARG A O 1
ATOM 707 N N . VAL A 1 93 ? 8.773 -1.443 1.077 1 96.12 93 VAL A N 1
ATOM 708 C CA . VAL A 1 93 ? 8.125 -0.139 1.183 1 96.12 93 VAL A CA 1
ATOM 709 C C . VAL A 1 93 ? 8.93 0.762 2.115 1 96.12 93 VAL A C 1
ATOM 711 O O . VAL A 1 93 ? 9.289 0.357 3.225 1 96.12 93 VAL A O 1
ATOM 714 N N . GLU A 1 94 ? 9.203 1.971 1.66 1 93.5 94 GLU A N 1
ATOM 715 C CA . GLU A 1 94 ? 10 2.898 2.451 1 93.5 94 GLU A CA 1
ATOM 716 C C . GLU A 1 94 ? 9.539 4.34 2.248 1 93.5 94 GLU A C 1
ATOM 718 O O . GLU A 1 94 ? 9.055 4.695 1.171 1 93.5 94 GLU A O 1
ATOM 723 N N . LEU A 1 95 ? 9.641 5.094 3.275 1 93.56 95 LEU A N 1
ATOM 724 C CA . LEU A 1 95 ? 9.555 6.547 3.166 1 93.56 95 LEU A CA 1
ATOM 725 C C . LEU A 1 95 ? 10.945 7.164 3.062 1 93.56 95 LEU A C 1
ATOM 727 O O . LEU A 1 95 ? 11.766 7.027 3.979 1 93.56 95 LEU A O 1
ATOM 731 N N . VAL A 1 96 ? 11.227 7.738 1.948 1 92.31 96 VAL A N 1
ATOM 732 C CA . VAL A 1 96 ? 12.562 8.266 1.706 1 92.31 96 VAL A CA 1
ATOM 733 C C . VAL A 1 96 ? 12.508 9.789 1.597 1 92.31 96 VAL A C 1
ATOM 735 O O . VAL A 1 96 ? 11.469 10.352 1.249 1 92.31 96 VAL A O 1
ATOM 738 N N . ASP A 1 97 ? 13.664 10.383 1.989 1 88.69 97 ASP A N 1
ATOM 739 C CA . ASP A 1 97 ? 13.695 11.836 1.907 1 88.69 97 ASP A CA 1
ATOM 740 C C . ASP A 1 97 ? 13.562 12.312 0.46 1 88.69 97 ASP A C 1
ATOM 742 O O . ASP A 1 97 ? 14.039 11.641 -0.46 1 88.69 97 ASP A O 1
ATOM 746 N N . GLU A 1 98 ? 12.656 13.195 0.136 1 74.06 98 GLU A N 1
ATOM 747 C CA . GLU A 1 98 ? 12.484 13.758 -1.199 1 74.06 98 GLU A CA 1
ATOM 748 C C . GLU A 1 98 ? 13.82 14.242 -1.766 1 74.06 98 GLU A C 1
ATOM 750 O O . GLU A 1 98 ? 14.07 14.125 -2.967 1 74.06 98 GLU A O 1
ATOM 755 N N . VAL A 1 99 ? 14.695 14.938 -0.98 1 60.59 99 VAL A N 1
ATOM 756 C CA . VAL A 1 99 ? 15.922 15.562 -1.461 1 60.59 99 VAL A CA 1
ATOM 757 C C . VAL A 1 99 ? 16.984 14.484 -1.718 1 60.59 99 VAL A C 1
ATOM 759 O O . VAL A 1 99 ? 18.078 14.781 -2.207 1 60.59 99 VAL A O 1
ATOM 762 N N . ALA A 1 100 ? 16.641 13.305 -1.592 1 46.5 100 ALA A N 1
ATOM 763 C CA . ALA A 1 100 ? 17.812 12.516 -1.957 1 46.5 100 ALA A CA 1
ATOM 764 C C . ALA A 1 100 ? 17.938 12.375 -3.473 1 46.5 100 ALA A C 1
ATOM 766 O O . ALA A 1 100 ? 16.922 12.367 -4.18 1 46.5 100 ALA A O 1
ATOM 767 N N . MET B 1 1 ? -34 -21.875 18.578 1 28.05 1 MET B N 1
ATOM 768 C CA . MET B 1 1 ? -33.438 -20.562 18.25 1 28.05 1 MET B CA 1
ATOM 769 C C . MET B 1 1 ? -32.031 -20.688 17.656 1 28.05 1 MET B C 1
ATOM 771 O O . MET B 1 1 ? -31.094 -20.969 18.391 1 28.05 1 MET B O 1
ATOM 775 N N . THR B 1 2 ? -31.828 -21.141 16.344 1 28.94 2 THR B N 1
ATOM 776 C CA . THR B 1 2 ? -30.672 -21.641 15.648 1 28.94 2 THR B CA 1
ATOM 777 C C . THR B 1 2 ? -29.688 -20.516 15.336 1 28.94 2 THR B C 1
ATOM 779 O O . THR B 1 2 ? -30.047 -19.531 14.711 1 28.94 2 THR B O 1
ATOM 782 N N . LYS B 1 3 ? -28.781 -20.109 16.312 1 29.91 3 LYS B N 1
ATOM 783 C CA . LYS B 1 3 ? -27.75 -19.078 16.172 1 29.91 3 LYS B CA 1
ATOM 784 C C . LYS B 1 3 ? -27.016 -19.203 14.828 1 29.91 3 LYS B C 1
ATOM 786 O O . LYS B 1 3 ? -26.344 -20.219 14.578 1 29.91 3 LYS B O 1
ATOM 791 N N . ALA B 1 4 ? -27.531 -18.656 13.758 1 34.47 4 ALA B N 1
ATOM 792 C CA . ALA B 1 4 ? -26.938 -18.609 12.422 1 34.47 4 ALA B CA 1
ATOM 793 C C . ALA B 1 4 ? -25.5 -18.109 12.469 1 34.47 4 ALA B C 1
ATOM 795 O O . ALA B 1 4 ? -25.188 -17.141 13.148 1 34.47 4 ALA B O 1
ATOM 796 N N . ARG B 1 5 ? -24.422 -18.969 12.352 1 36.75 5 ARG B N 1
ATOM 797 C CA . ARG B 1 5 ? -22.984 -18.766 12.227 1 36.75 5 ARG B CA 1
ATOM 798 C C . ARG B 1 5 ? -22.672 -17.625 11.273 1 36.75 5 ARG B C 1
ATOM 800 O O . ARG B 1 5 ? -23.141 -17.609 10.125 1 36.75 5 ARG B O 1
ATOM 807 N N . ASN B 1 6 ? -22.516 -16.391 11.688 1 36.59 6 ASN B N 1
ATOM 808 C CA . ASN B 1 6 ? -22.109 -15.211 10.93 1 36.59 6 ASN B CA 1
ATOM 809 C C . ASN B 1 6 ? -21 -15.539 9.93 1 36.59 6 ASN B C 1
ATOM 811 O O . ASN B 1 6 ? -19.891 -15.883 10.32 1 36.59 6 ASN B O 1
ATOM 815 N N . PRO B 1 7 ? -21.188 -15.961 8.758 1 37.78 7 PRO B N 1
ATOM 816 C CA . PRO B 1 7 ? -20.25 -16.391 7.715 1 37.78 7 PRO B CA 1
ATOM 817 C C . PRO B 1 7 ? -19.125 -15.391 7.477 1 37.78 7 PRO B C 1
ATOM 819 O O . PRO B 1 7 ? -18.266 -15.609 6.613 1 37.78 7 PRO B O 1
ATOM 822 N N . HIS B 1 8 ? -19.25 -14.195 7.812 1 43.97 8 HIS B N 1
ATOM 823 C CA . HIS B 1 8 ? -18.234 -13.227 7.426 1 43.97 8 HIS B CA 1
ATOM 824 C C . HIS B 1 8 ? -16.875 -13.555 8.062 1 43.97 8 HIS B C 1
ATOM 826 O O . HIS B 1 8 ? -15.867 -12.938 7.723 1 43.97 8 HIS B O 1
ATOM 832 N N . ILE B 1 9 ? -16.797 -14.227 9.125 1 43 9 ILE B N 1
ATOM 833 C CA . ILE B 1 9 ? -15.594 -14.625 9.852 1 43 9 ILE B CA 1
ATOM 834 C C . ILE B 1 9 ? -14.766 -15.578 9 1 43 9 ILE B C 1
ATOM 836 O O . ILE B 1 9 ? -13.57 -15.758 9.242 1 43 9 ILE B O 1
ATOM 840 N N . GLY B 1 10 ? -15.406 -16.344 8.211 1 43.19 10 GLY B N 1
ATOM 841 C CA . GLY B 1 10 ? -14.758 -17.438 7.504 1 43.19 10 GLY B CA 1
ATOM 842 C C . GLY B 1 10 ? -13.742 -16.969 6.48 1 43.19 10 GLY B C 1
ATOM 843 O O . GLY B 1 10 ? -12.672 -17.578 6.332 1 43.19 10 GLY B O 1
ATOM 844 N N . SER B 1 11 ? -14.078 -15.977 5.668 1 45.59 11 SER B N 1
ATOM 845 C CA . SER B 1 11 ? -13.18 -15.578 4.59 1 45.59 11 SER B CA 1
ATOM 846 C C . SER B 1 11 ? -11.867 -15.023 5.141 1 45.59 11 SER B C 1
ATOM 848 O O . SER B 1 11 ? -10.797 -15.336 4.621 1 45.59 11 SER B O 1
ATOM 850 N N . THR B 1 12 ? -11.969 -14.172 6.23 1 47.56 12 THR B N 1
ATOM 851 C CA . THR B 1 12 ? -10.727 -13.719 6.852 1 47.56 12 THR B CA 1
ATOM 852 C C . THR B 1 12 ? -9.945 -14.898 7.418 1 47.56 12 THR B C 1
ATOM 854 O O . THR B 1 12 ? -8.719 -14.953 7.293 1 47.56 12 THR B O 1
ATOM 857 N N . LEU B 1 13 ? -10.695 -15.734 8.172 1 49.19 13 LEU B N 1
ATOM 858 C CA . LEU B 1 13 ? -10.031 -16.875 8.797 1 49.19 13 LEU B CA 1
ATOM 859 C C . LEU B 1 13 ? -9.328 -17.734 7.75 1 49.19 13 LEU B C 1
ATOM 861 O O . LEU B 1 13 ? -8.219 -18.219 7.977 1 49.19 13 LEU B O 1
ATOM 865 N N . ASP B 1 14 ? -10.094 -18.109 6.688 1 49.47 14 ASP B N 1
ATOM 866 C CA . ASP B 1 14 ? -9.492 -18.953 5.66 1 49.47 14 ASP B CA 1
ATOM 867 C C . ASP B 1 14 ? -8.273 -18.266 5.039 1 49.47 14 ASP B C 1
ATOM 869 O O . ASP B 1 14 ? -7.281 -18.938 4.719 1 49.47 14 ASP B O 1
ATOM 873 N N . ASP B 1 15 ? -8.352 -17 4.719 1 51.69 15 ASP B N 1
ATOM 874 C CA . ASP B 1 15 ? -7.203 -16.281 4.195 1 51.69 15 ASP B CA 1
ATOM 875 C C . ASP B 1 15 ? -6.012 -16.359 5.148 1 51.69 15 ASP B C 1
ATOM 877 O O . ASP B 1 15 ? -4.859 -16.406 4.711 1 51.69 15 ASP B O 1
ATOM 881 N N . LEU B 1 16 ? -6.309 -16.25 6.492 1 47.72 16 LEU B N 1
ATOM 882 C CA . LEU B 1 16 ? -5.305 -16.453 7.531 1 47.72 16 LEU B CA 1
ATOM 883 C C . LEU B 1 16 ? -4.832 -17.906 7.566 1 47.72 16 LEU B C 1
ATOM 885 O O . LEU B 1 16 ? -3.672 -18.172 7.883 1 47.72 16 LEU B O 1
ATOM 889 N N . LEU B 1 17 ? -5.711 -18.844 7.152 1 53.62 17 LEU B N 1
ATOM 890 C CA . LEU B 1 17 ? -5.324 -20.219 7.449 1 53.62 17 LEU B CA 1
ATOM 891 C C . LEU B 1 17 ? -4.254 -20.719 6.48 1 53.62 17 LEU B C 1
ATOM 893 O O . LEU B 1 17 ? -3.492 -21.625 6.801 1 53.62 17 LEU B O 1
ATOM 897 N N . ASP B 1 18 ? -4.273 -20.156 5.246 1 58.25 18 ASP B N 1
ATOM 898 C CA . ASP B 1 18 ? -3.23 -20.734 4.398 1 58.25 18 ASP B CA 1
ATOM 899 C C . ASP B 1 18 ? -1.863 -20.141 4.742 1 58.25 18 ASP B C 1
ATOM 901 O O . ASP B 1 18 ? -1.751 -18.953 5.043 1 58.25 18 ASP B O 1
ATOM 905 N N . GLU B 1 19 ? -0.965 -21.094 5.07 1 61.91 19 GLU B N 1
ATOM 906 C CA . GLU B 1 19 ? 0.405 -20.812 5.484 1 61.91 19 GLU B CA 1
ATOM 907 C C . GLU B 1 19 ? 0.973 -19.625 4.719 1 61.91 19 GLU B C 1
ATOM 909 O O . GLU B 1 19 ? 1.621 -18.75 5.305 1 61.91 19 GLU B O 1
ATOM 914 N N . ASP B 1 20 ? 0.665 -19.578 3.461 1 62.56 20 ASP B N 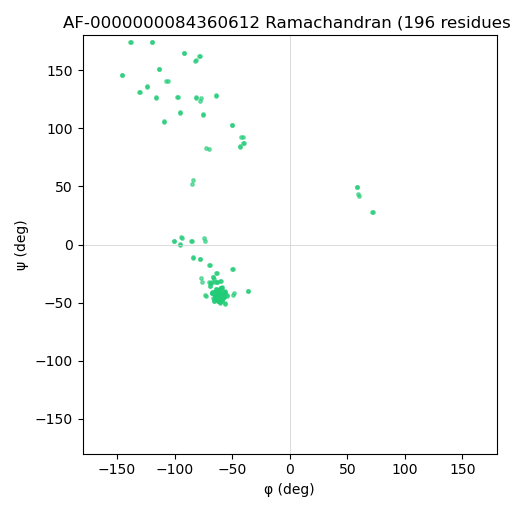1
ATOM 915 C CA . ASP B 1 20 ? 1.175 -18.484 2.652 1 62.56 20 ASP B CA 1
ATOM 916 C C . ASP B 1 20 ? 0.515 -17.156 3.045 1 62.56 20 ASP B C 1
ATOM 918 O O . ASP B 1 20 ? 1.164 -16.109 3.047 1 62.56 20 ASP B O 1
ATOM 922 N N . GLY B 1 21 ? -0.718 -17.359 3.371 1 64.75 21 GLY B N 1
ATOM 923 C CA . GLY B 1 21 ? -1.458 -16.188 3.84 1 64.75 21 GLY B CA 1
ATOM 924 C C . GLY B 1 21 ? -0.97 -15.672 5.18 1 64.75 21 GLY B C 1
ATOM 925 O O . GLY B 1 21 ? -0.849 -14.461 5.375 1 64.75 21 GLY B O 1
ATOM 926 N N . ILE B 1 22 ? -0.557 -16.609 5.914 1 67.25 22 ILE B N 1
ATOM 927 C CA . ILE B 1 22 ? -0.082 -16.281 7.25 1 67.25 22 ILE B CA 1
ATOM 928 C C . ILE B 1 22 ? 1.272 -15.578 7.152 1 67.25 22 ILE B C 1
ATOM 930 O O . ILE B 1 22 ? 1.511 -14.57 7.832 1 67.25 22 ILE B O 1
ATOM 934 N N . LEU B 1 23 ? 2.043 -16.125 6.352 1 75.69 23 LEU B N 1
ATOM 935 C CA . LEU B 1 23 ? 3.373 -15.555 6.195 1 75.69 23 LEU B CA 1
ATOM 936 C C . LEU B 1 23 ? 3.293 -14.156 5.582 1 75.69 23 LEU B C 1
ATOM 938 O O . LEU B 1 23 ? 3.998 -13.242 6.012 1 75.69 23 LEU B O 1
ATOM 942 N N . ALA B 1 24 ? 2.438 -14.078 4.645 1 76.81 24 ALA B N 1
ATOM 943 C CA . ALA B 1 24 ? 2.268 -12.773 4.012 1 76.81 24 ALA B CA 1
ATOM 944 C C . ALA B 1 24 ? 1.729 -11.75 5.008 1 76.81 24 ALA B C 1
ATOM 946 O O . ALA B 1 24 ? 2.162 -10.594 5.016 1 76.81 24 ALA B O 1
ATOM 947 N N . GLU B 1 25 ? 0.914 -12.195 5.777 1 82.12 25 GLU B N 1
ATOM 948 C CA . GLU B 1 25 ? 0.365 -11.289 6.785 1 82.12 25 GLU B CA 1
ATOM 949 C C . GLU B 1 25 ? 1.438 -10.852 7.777 1 82.12 25 GLU B C 1
ATOM 951 O O . GLU B 1 25 ? 1.509 -9.68 8.148 1 82.12 25 GLU B O 1
ATOM 956 N N . ALA B 1 26 ? 2.24 -11.828 8.148 1 85.88 26 ALA B N 1
ATOM 957 C CA . ALA B 1 26 ? 3.311 -11.508 9.086 1 85.88 26 ALA B CA 1
ATOM 958 C C . ALA B 1 26 ? 4.277 -10.492 8.484 1 85.88 26 ALA B C 1
ATOM 960 O O . ALA B 1 26 ? 4.727 -9.57 9.172 1 85.88 26 ALA B O 1
ATOM 961 N N . HIS B 1 27 ? 4.629 -10.672 7.25 1 90.31 27 HIS B N 1
ATOM 962 C CA . HIS B 1 27 ? 5.527 -9.75 6.566 1 90.31 27 HIS B CA 1
ATOM 963 C C . HIS B 1 27 ? 4.895 -8.375 6.414 1 90.31 27 HIS B C 1
ATOM 965 O O . HIS B 1 27 ? 5.551 -7.355 6.629 1 90.31 27 HIS B O 1
ATOM 971 N N . THR B 1 28 ? 3.623 -8.383 6.09 1 92 28 THR B N 1
ATOM 972 C CA . THR B 1 28 ? 2.91 -7.121 5.934 1 92 28 THR B CA 1
ATOM 973 C C . THR B 1 28 ? 2.881 -6.352 7.25 1 92 28 THR B C 1
ATOM 975 O O . THR B 1 28 ? 3.045 -5.129 7.266 1 92 28 THR B O 1
ATOM 978 N N . VAL B 1 29 ? 2.678 -7.066 8.312 1 92.12 29 VAL B N 1
ATOM 979 C CA . VAL B 1 29 ? 2.648 -6.441 9.633 1 92.12 29 VAL B CA 1
ATOM 980 C C . VAL B 1 29 ? 4.012 -5.832 9.945 1 92.12 29 VAL B C 1
ATOM 982 O O . VAL B 1 29 ? 4.094 -4.738 10.516 1 92.12 29 VAL B O 1
ATOM 985 N N . ALA B 1 30 ? 5.059 -6.539 9.586 1 93.69 30 ALA B N 1
ATOM 986 C CA . ALA B 1 30 ? 6.406 -6.027 9.812 1 93.69 30 ALA B CA 1
ATOM 987 C C . ALA B 1 30 ? 6.645 -4.742 9.023 1 93.69 30 ALA B C 1
ATOM 989 O O . ALA B 1 30 ? 7.223 -3.785 9.547 1 93.69 30 ALA B O 1
ATOM 990 N N . ILE B 1 31 ? 6.238 -4.711 7.82 1 94.25 31 ILE B N 1
ATOM 991 C CA . ILE B 1 31 ? 6.352 -3.516 6.992 1 94.25 31 ILE B CA 1
ATOM 992 C C . ILE B 1 31 ? 5.559 -2.373 7.617 1 94.25 31 ILE B C 1
ATOM 994 O O . ILE B 1 31 ? 6.066 -1.259 7.762 1 94.25 31 ILE B O 1
ATOM 998 N N . LYS B 1 32 ? 4.332 -2.727 7.957 1 94.81 32 LYS B N 1
ATOM 999 C CA . LYS B 1 32 ? 3.441 -1.721 8.523 1 94.81 32 LYS B CA 1
ATOM 1000 C C . LYS B 1 32 ? 4.02 -1.142 9.812 1 94.81 32 LYS B C 1
ATOM 1002 O O . LYS B 1 32 ? 3.932 0.065 10.055 1 94.81 32 LYS B O 1
ATOM 1007 N N . ARG B 1 33 ? 4.566 -1.951 10.672 1 95.69 33 ARG B N 1
ATOM 1008 C CA . ARG B 1 33 ? 5.16 -1.496 11.922 1 95.69 33 ARG B CA 1
ATOM 1009 C C . ARG B 1 33 ? 6.293 -0.508 11.664 1 95.69 33 ARG B C 1
ATOM 1011 O O . ARG B 1 33 ? 6.406 0.506 12.359 1 95.69 33 ARG B O 1
ATOM 1018 N N . THR B 1 34 ? 7.082 -0.815 10.719 1 95.38 34 THR B N 1
ATOM 1019 C CA . THR B 1 34 ? 8.195 0.066 10.375 1 95.38 34 THR B CA 1
ATOM 1020 C C . T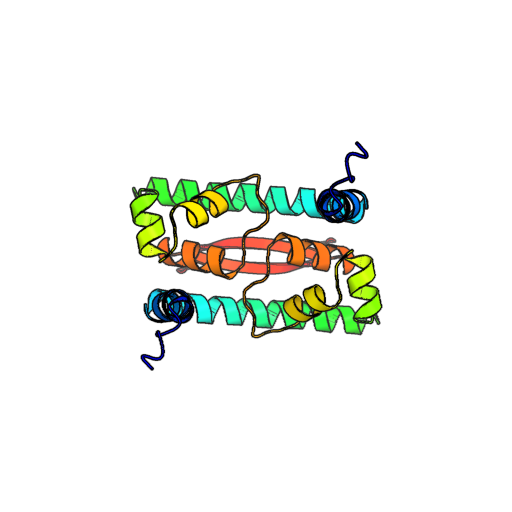HR B 1 34 ? 7.676 1.402 9.844 1 95.38 34 THR B C 1
ATOM 1022 O O . THR B 1 34 ? 8.156 2.463 10.258 1 95.38 34 THR B O 1
ATOM 1025 N N . LEU B 1 35 ? 6.691 1.369 8.969 1 96.44 35 LEU B N 1
ATOM 1026 C CA . LEU B 1 35 ? 6.137 2.582 8.375 1 96.44 35 LEU B CA 1
ATOM 1027 C C . LEU B 1 35 ? 5.445 3.438 9.438 1 96.44 35 LEU B C 1
ATOM 1029 O O . LEU B 1 35 ? 5.641 4.652 9.477 1 96.44 35 LEU B O 1
ATOM 1033 N N . ALA B 1 36 ? 4.609 2.787 10.211 1 96.44 36 ALA B N 1
ATOM 1034 C CA . ALA B 1 36 ? 3.91 3.512 11.266 1 96.44 36 ALA B CA 1
ATOM 1035 C C . ALA B 1 36 ? 4.898 4.199 12.203 1 96.44 36 ALA B C 1
ATOM 1037 O O . ALA B 1 36 ? 4.684 5.344 12.609 1 96.44 36 ALA B O 1
ATOM 1038 N N . TRP B 1 37 ? 5.938 3.518 12.531 1 96.19 37 TRP B N 1
ATOM 1039 C CA . TRP B 1 37 ? 6.98 4.086 13.383 1 96.19 37 TRP B CA 1
ATOM 1040 C C . TRP B 1 37 ? 7.637 5.285 12.711 1 96.19 37 TRP B C 1
ATOM 1042 O O . TRP B 1 37 ? 7.824 6.332 13.344 1 96.19 37 TRP B O 1
ATOM 1052 N N . GLN B 1 38 ? 8.008 5.137 11.461 1 95.62 38 GLN B N 1
ATOM 1053 C CA . GLN B 1 38 ? 8.633 6.223 10.719 1 95.62 38 GLN B CA 1
ATOM 1054 C C . GLN B 1 38 ? 7.727 7.453 10.68 1 95.62 38 GLN B C 1
ATOM 1056 O O . GLN B 1 38 ? 8.188 8.578 10.867 1 95.62 38 GLN B O 1
ATOM 1061 N N . VAL B 1 39 ? 6.457 7.238 10.383 1 97.12 39 VAL B N 1
ATOM 1062 C CA . VAL B 1 39 ? 5.5 8.336 10.32 1 97.12 39 VAL B CA 1
ATOM 1063 C C . VAL B 1 39 ? 5.383 9.008 11.688 1 97.12 39 VAL B C 1
ATOM 1065 O O . VAL B 1 39 ? 5.484 10.227 11.805 1 97.12 39 VAL B O 1
ATOM 1068 N N . SER B 1 40 ? 5.238 8.172 12.68 1 97.25 40 SER B N 1
ATOM 1069 C CA . SER B 1 40 ? 5.102 8.688 14.039 1 97.25 40 SER B CA 1
ATOM 1070 C C . SER B 1 40 ? 6.332 9.492 14.445 1 97.25 40 SER B C 1
ATOM 1072 O O . SER B 1 40 ? 6.207 10.578 15.016 1 97.25 40 SER B O 1
ATOM 1074 N N . GLN B 1 41 ? 7.477 8.961 14.188 1 96.56 41 GLN B N 1
ATOM 1075 C CA . GLN B 1 41 ? 8.727 9.625 14.547 1 96.56 41 GLN B CA 1
ATOM 1076 C C . GLN B 1 41 ? 8.883 10.945 13.805 1 96.56 41 GLN B C 1
ATOM 1078 O O . GLN B 1 41 ? 9.305 11.945 14.391 1 96.56 41 GLN B O 1
ATOM 1083 N N . THR B 1 42 ? 8.539 10.93 12.57 1 95.94 42 THR B N 1
ATOM 1084 C CA . THR B 1 42 ? 8.656 12.141 11.766 1 95.94 42 THR B CA 1
ATOM 1085 C C . THR B 1 42 ? 7.668 13.203 12.242 1 95.94 42 THR B C 1
ATOM 1087 O O . THR B 1 42 ? 8 14.383 12.305 1 95.94 42 THR B O 1
ATOM 1090 N N . MET B 1 43 ? 6.484 12.789 12.539 1 96.94 43 MET B N 1
ATOM 1091 C CA . MET B 1 43 ? 5.492 13.703 13.102 1 96.94 43 MET B CA 1
ATOM 1092 C C . MET B 1 43 ? 6.012 14.352 14.383 1 96.94 43 MET B C 1
ATOM 1094 O O . MET B 1 43 ? 5.875 15.562 14.57 1 96.94 43 MET B O 1
ATOM 1098 N N . ALA B 1 44 ? 6.598 13.516 15.211 1 96.94 44 ALA B N 1
ATOM 1099 C CA . ALA B 1 44 ? 7.145 14.016 16.469 1 96.94 44 ALA B CA 1
ATOM 1100 C C . ALA B 1 44 ? 8.266 15.016 16.219 1 96.94 44 ALA B C 1
ATOM 1102 O O . ALA B 1 44 ? 8.305 16.078 16.859 1 96.94 44 ALA B O 1
ATOM 1103 N N . ASN B 1 45 ? 9.102 14.711 15.32 1 95.69 45 ASN B N 1
ATOM 1104 C CA . ASN B 1 45 ? 10.219 15.586 14.977 1 95.69 45 ASN B CA 1
ATOM 1105 C C . ASN B 1 45 ? 9.734 16.922 14.43 1 95.69 45 ASN B C 1
ATOM 1107 O O . ASN B 1 45 ? 10.375 17.953 14.641 1 95.69 45 ASN B O 1
ATOM 1111 N N . GLU B 1 46 ? 8.633 16.891 13.766 1 94.62 46 GLU B N 1
ATOM 1112 C CA . GLU B 1 46 ? 8.07 18.094 13.148 1 94.62 46 GLU B CA 1
ATOM 1113 C C . GLU B 1 46 ? 7.035 18.75 14.047 1 94.62 46 GLU B C 1
ATOM 1115 O O . GLU B 1 46 ? 6.41 19.734 13.664 1 94.62 46 GLU B O 1
ATOM 1120 N N . ASN B 1 47 ? 6.816 18.188 15.164 1 96.81 47 ASN B N 1
ATOM 1121 C CA . ASN B 1 47 ? 5.855 18.688 16.141 1 96.81 47 ASN B CA 1
ATOM 1122 C C . ASN B 1 47 ? 4.445 18.734 15.562 1 96.81 47 ASN B C 1
ATOM 1124 O O . ASN B 1 47 ? 3.748 19.75 15.711 1 96.81 47 ASN B O 1
ATOM 1128 N N . LEU B 1 48 ? 4.094 17.75 14.867 1 96.75 48 LEU B N 1
ATOM 1129 C CA . LEU B 1 48 ? 2.764 17.672 14.273 1 96.75 48 LEU B CA 1
ATOM 1130 C C . LEU B 1 48 ? 1.835 16.828 15.148 1 96.75 48 LEU B C 1
ATOM 1132 O O . LEU B 1 48 ? 2.158 15.688 15.492 1 96.75 48 LEU B O 1
ATOM 1136 N N . SER B 1 49 ? 0.705 17.469 15.445 1 97.5 49 SER B N 1
ATOM 1137 C CA . SER B 1 49 ? -0.323 16.703 16.156 1 97.5 49 SER B CA 1
ATOM 1138 C C . SER B 1 49 ? -1.084 15.789 15.195 1 97.5 49 SER B C 1
ATOM 1140 O O . SER B 1 49 ? -0.993 15.945 13.977 1 97.5 49 SER B O 1
ATOM 1142 N N . LYS B 1 50 ? -1.794 14.773 15.766 1 97.25 50 LYS B N 1
ATOM 1143 C CA . LYS B 1 50 ? -2.615 13.906 14.93 1 97.25 50 LYS B CA 1
ATOM 1144 C C . LYS B 1 50 ? -3.686 14.703 14.195 1 97.25 50 LYS B C 1
ATOM 1146 O O . LYS B 1 50 ? -3.982 14.43 13.031 1 97.25 50 LYS B O 1
ATOM 1151 N N . SER B 1 51 ? -4.246 15.727 14.906 1 97 51 SER B N 1
ATOM 1152 C CA . SER B 1 51 ? -5.27 16.562 14.289 1 97 51 SER B CA 1
ATOM 1153 C C . SER B 1 51 ? -4.707 17.359 13.117 1 97 51 SER B C 1
ATOM 1155 O O . SER B 1 51 ? -5.324 17.438 12.055 1 97 51 SER B O 1
ATOM 1157 N N . GLU B 1 52 ? -3.564 17.906 13.32 1 96.81 52 GLU B N 1
ATOM 1158 C CA . GLU B 1 52 ? -2.926 18.703 12.273 1 96.81 52 GLU B CA 1
ATOM 1159 C C . GLU B 1 52 ? -2.51 17.812 11.102 1 96.81 52 GLU B C 1
ATOM 1161 O O . GLU B 1 52 ? -2.678 18.203 9.938 1 96.81 52 GLU B O 1
ATOM 1166 N N . MET B 1 53 ? -1.996 16.703 11.383 1 96.62 53 MET B N 1
ATOM 1167 C CA . MET B 1 53 ? -1.604 15.758 10.344 1 96.62 53 MET B CA 1
ATOM 1168 C C . MET B 1 53 ? -2.809 15.336 9.508 1 96.62 53 MET B C 1
ATOM 1170 O O . MET B 1 53 ? -2.748 15.336 8.273 1 96.62 53 MET B O 1
ATOM 1174 N N . ALA B 1 54 ? -3.852 14.938 10.18 1 96.19 54 ALA B N 1
ATOM 1175 C CA . ALA B 1 54 ? -5.066 14.523 9.484 1 96.19 54 ALA B CA 1
ATOM 1176 C C . ALA B 1 54 ? -5.586 15.633 8.57 1 96.19 54 ALA B C 1
ATOM 1178 O O . ALA B 1 54 ? -5.984 15.367 7.434 1 96.19 54 ALA B O 1
ATOM 1179 N N . ARG B 1 55 ? -5.527 16.828 9.062 1 95.31 55 ARG B N 1
ATOM 1180 C CA . ARG B 1 55 ? -5.969 17.984 8.289 1 95.31 55 ARG B CA 1
ATOM 1181 C C . ARG B 1 55 ? -5.109 18.156 7.039 1 95.31 55 ARG B C 1
ATOM 1183 O O . ARG B 1 55 ? -5.633 18.312 5.934 1 95.31 55 ARG B O 1
ATOM 1190 N N . ARG B 1 56 ? -3.85 18.047 7.191 1 93.75 56 ARG B N 1
ATOM 1191 C CA . ARG B 1 56 ? -2.93 18.266 6.078 1 93.75 56 ARG B CA 1
ATOM 1192 C C . ARG B 1 56 ? -3.041 17.141 5.055 1 93.75 56 ARG B C 1
ATOM 1194 O O . ARG B 1 56 ? -2.865 17.359 3.855 1 93.75 56 ARG B O 1
ATOM 1201 N N . MET B 1 57 ? -3.32 16.031 5.566 1 93.06 57 MET B N 1
ATOM 1202 C CA . MET B 1 57 ? -3.498 14.883 4.68 1 93.06 57 MET B CA 1
ATOM 1203 C C . MET B 1 57 ? -4.867 14.922 4.008 1 93.06 57 MET B C 1
ATOM 1205 O O . MET B 1 57 ? -5.141 14.133 3.104 1 93.06 57 MET B O 1
ATOM 1209 N N . ASN B 1 58 ? -5.684 15.742 4.477 1 92.75 58 ASN B N 1
ATOM 1210 C CA . ASN B 1 58 ? -7.07 15.797 4.02 1 92.75 58 ASN B CA 1
ATOM 1211 C C . ASN B 1 58 ? -7.781 14.461 4.227 1 92.75 58 ASN B C 1
ATOM 1213 O O . ASN B 1 58 ? -8.367 13.914 3.291 1 92.75 58 ASN B O 1
ATOM 1217 N N . THR B 1 59 ? -7.637 13.984 5.41 1 91.81 59 THR B N 1
ATOM 1218 C CA . THR B 1 59 ? -8.281 12.734 5.793 1 91.81 59 THR B CA 1
ATOM 1219 C C . THR B 1 59 ? -8.867 12.836 7.199 1 91.81 59 THR B C 1
ATOM 1221 O O . THR B 1 59 ? -8.742 13.867 7.855 1 91.81 59 THR B O 1
ATOM 1224 N N . SER B 1 6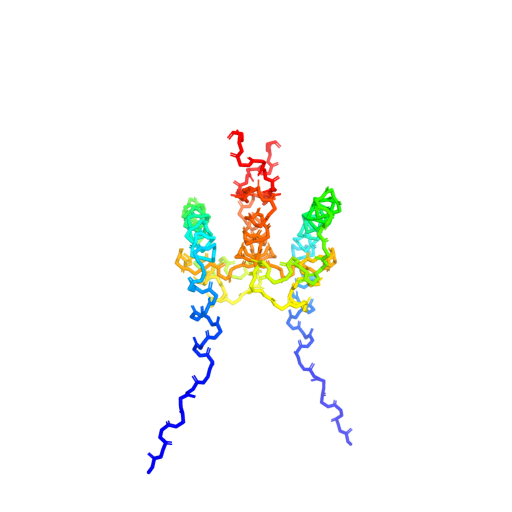0 ? -9.57 11.766 7.531 1 92 60 SER B N 1
ATOM 1225 C CA . SER B 1 60 ? -10.164 11.75 8.867 1 92 60 SER B CA 1
ATOM 1226 C C . SER B 1 60 ? -9.141 11.336 9.922 1 92 60 SER B C 1
ATOM 1228 O O . SER B 1 60 ? -8.148 10.688 9.602 1 92 60 SER B O 1
ATOM 1230 N N . ARG B 1 61 ? -9.461 11.727 11.156 1 93.25 61 ARG B N 1
ATOM 1231 C CA . ARG B 1 61 ? -8.656 11.258 12.281 1 93.25 61 ARG B CA 1
ATOM 1232 C C . ARG B 1 61 ? -8.664 9.734 12.359 1 93.25 61 ARG B C 1
ATOM 1234 O O . ARG B 1 61 ? -7.66 9.117 12.719 1 93.25 61 ARG B O 1
ATOM 1241 N N . ALA B 1 62 ? -9.797 9.211 12.047 1 91.69 62 ALA B N 1
ATOM 1242 C CA . ALA B 1 62 ? -9.922 7.754 12.062 1 91.69 62 ALA B CA 1
ATOM 1243 C C . ALA B 1 62 ? -8.984 7.113 11.047 1 91.69 62 ALA B C 1
ATOM 1245 O O . ALA B 1 62 ? -8.328 6.113 11.344 1 91.69 62 ALA B O 1
ATOM 1246 N N . ALA B 1 63 ? -8.914 7.645 9.867 1 90.44 63 ALA B N 1
ATOM 1247 C CA . ALA B 1 63 ? -8.031 7.137 8.82 1 90.44 63 ALA B CA 1
ATOM 1248 C C . ALA B 1 63 ? -6.566 7.281 9.211 1 90.44 63 ALA B C 1
ATOM 1250 O O . ALA B 1 63 ? -5.762 6.379 8.977 1 90.44 63 ALA B O 1
ATOM 1251 N N . LEU B 1 64 ? -6.219 8.406 9.812 1 95.19 64 LEU B N 1
ATOM 1252 C CA . LEU B 1 64 ? -4.855 8.609 10.281 1 95.19 64 LEU B CA 1
ATOM 1253 C C . LEU B 1 64 ? -4.516 7.617 11.398 1 95.19 64 LEU B C 1
ATOM 1255 O O . LEU B 1 64 ? -3.41 7.07 11.43 1 95.19 64 LEU B O 1
ATOM 1259 N N . ASN B 1 65 ? -5.441 7.391 12.312 1 95.31 65 ASN B N 1
ATOM 1260 C CA . ASN B 1 65 ? -5.219 6.41 13.375 1 95.31 65 ASN B CA 1
ATOM 1261 C C . ASN B 1 65 ? -4.969 5.016 12.805 1 95.31 65 ASN B C 1
ATOM 1263 O O . ASN B 1 65 ? -4.129 4.277 13.32 1 95.31 65 ASN B O 1
ATOM 1267 N N . ARG B 1 66 ? -5.66 4.68 11.758 1 93.69 66 ARG B N 1
ATOM 1268 C CA . ARG B 1 66 ? -5.438 3.395 11.102 1 93.69 66 ARG B CA 1
ATOM 1269 C C . ARG B 1 66 ? -4.039 3.322 10.492 1 93.69 66 ARG B C 1
ATOM 1271 O O . ARG B 1 66 ? -3.379 2.285 10.562 1 93.69 66 ARG B O 1
ATOM 1278 N N . LEU B 1 67 ? -3.633 4.367 9.906 1 94.5 67 LEU B N 1
ATOM 1279 C CA . LEU B 1 67 ? -2.295 4.449 9.336 1 94.5 67 LEU B CA 1
ATOM 1280 C C . LEU B 1 67 ? -1.23 4.258 10.406 1 94.5 67 LEU B C 1
ATOM 1282 O O . LEU B 1 67 ? -0.246 3.549 10.195 1 94.5 67 LEU B O 1
ATOM 1286 N N . LEU B 1 68 ? -1.517 4.867 11.531 1 96.62 68 LEU B N 1
ATOM 1287 C CA . LEU B 1 68 ? -0.526 4.883 12.602 1 96.62 68 LEU B CA 1
ATOM 1288 C C . LEU B 1 68 ? -0.598 3.605 13.43 1 96.62 68 LEU B C 1
ATOM 1290 O O . LEU B 1 68 ? 0.294 3.33 14.234 1 96.62 68 LEU B O 1
ATOM 1294 N N . ASP B 1 69 ? -1.641 2.879 13.195 1 94.81 69 ASP B N 1
ATOM 1295 C CA . ASP B 1 69 ? -1.799 1.606 13.891 1 94.81 69 ASP B CA 1
ATOM 1296 C C . ASP B 1 69 ? -0.876 0.541 13.305 1 94.81 69 ASP B C 1
ATOM 1298 O O . ASP B 1 69 ? -1.122 0.037 12.203 1 94.81 69 ASP B O 1
ATOM 1302 N N . PRO B 1 70 ? 0.13 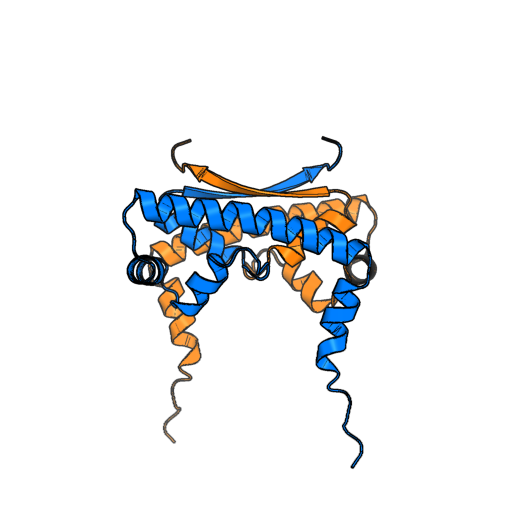0.113 14.07 1 91.69 70 PRO B N 1
ATOM 1303 C CA . PRO B 1 70 ? 1.124 -0.816 13.531 1 91.69 70 PRO B CA 1
ATOM 1304 C C . PRO B 1 70 ? 0.556 -2.213 13.281 1 91.69 70 PRO B C 1
ATOM 1306 O O . PRO B 1 70 ? 1.126 -2.988 12.516 1 91.69 70 PRO B O 1
ATOM 1309 N N . ASP B 1 71 ? -0.511 -2.527 13.844 1 87.69 71 ASP B N 1
ATOM 1310 C CA . ASP B 1 71 ? -1.033 -3.889 13.781 1 87.69 71 ASP B CA 1
ATOM 1311 C C . ASP B 1 71 ? -2.141 -4.004 12.734 1 87.69 71 ASP B C 1
ATOM 1313 O O . ASP B 1 71 ? -2.729 -5.07 12.555 1 87.69 71 ASP B O 1
ATOM 1317 N N . ASN B 1 72 ? -2.391 -2.953 12.055 1 83.94 72 ASN B N 1
ATOM 1318 C CA . ASN B 1 72 ? -3.398 -2.967 11 1 83.94 72 ASN B CA 1
ATOM 1319 C C . ASN B 1 72 ? -2.766 -2.867 9.617 1 83.94 72 ASN B C 1
ATOM 1321 O O . ASN B 1 72 ? -2.41 -1.776 9.172 1 83.94 72 ASN B O 1
ATOM 1325 N N . PRO B 1 73 ? -2.764 -3.992 8.945 1 80.62 73 PRO B N 1
ATOM 1326 C CA . PRO B 1 73 ? -2.049 -3.975 7.668 1 80.62 73 PRO B CA 1
ATOM 1327 C C . PRO B 1 73 ? -2.91 -3.463 6.516 1 80.62 73 PRO B C 1
ATOM 1329 O O . PRO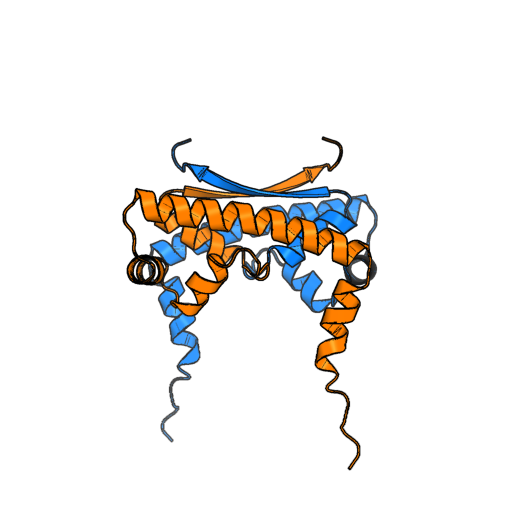 B 1 73 ? -2.441 -3.383 5.379 1 80.62 73 PRO B O 1
ATOM 1332 N N . SER B 1 74 ? -4.133 -3.057 6.812 1 81.38 74 SER B N 1
ATOM 1333 C CA . SER B 1 74 ? -5.062 -2.615 5.777 1 81.38 74 SER B CA 1
ATOM 1334 C C . SER B 1 74 ? -4.844 -1.148 5.426 1 81.38 74 SER B C 1
ATOM 1336 O O . SER B 1 74 ? -5.711 -0.309 5.672 1 81.38 74 SER B O 1
ATOM 1338 N N . VAL B 1 75 ? -3.67 -0.688 5.039 1 91.06 75 VAL B N 1
ATOM 1339 C CA . VAL B 1 75 ? -3.379 0.671 4.594 1 91.06 75 VAL B CA 1
ATOM 1340 C C . VAL B 1 75 ? -3.137 0.682 3.086 1 91.06 75 VAL B C 1
ATOM 1342 O O . VAL B 1 75 ? -2.512 -0.234 2.545 1 91.06 75 VAL B O 1
ATOM 1345 N N . THR B 1 76 ? -3.648 1.711 2.479 1 90.5 76 THR B N 1
ATOM 1346 C CA . THR B 1 76 ? -3.527 1.791 1.026 1 90.5 76 THR B CA 1
ATOM 1347 C C . THR B 1 76 ? -2.264 2.551 0.632 1 90.5 76 THR B C 1
ATOM 1349 O O . THR B 1 76 ? -1.719 3.316 1.43 1 90.5 76 THR B O 1
ATOM 1352 N N . LEU B 1 77 ? -1.886 2.404 -0.667 1 92.25 77 LEU B N 1
ATOM 1353 C CA . LEU B 1 77 ? -0.77 3.164 -1.223 1 92.25 77 LEU B CA 1
ATOM 1354 C C . LEU B 1 77 ? -1.06 4.66 -1.188 1 92.25 77 LEU B C 1
ATOM 1356 O O . LEU B 1 77 ? -0.167 5.465 -0.909 1 92.25 77 LEU B O 1
ATOM 1360 N N . LEU B 1 78 ? -2.297 5.02 -1.466 1 90.31 78 LEU B N 1
ATOM 1361 C CA . LEU B 1 78 ? -2.668 6.43 -1.499 1 90.31 78 LEU B CA 1
ATOM 1362 C C . LEU B 1 78 ? -2.488 7.074 -0.127 1 90.31 78 LEU B C 1
ATOM 1364 O O . LEU B 1 78 ? -1.937 8.172 -0.018 1 90.31 78 LEU B O 1
ATOM 1368 N N . THR B 1 79 ? -2.893 6.418 0.87 1 92.12 79 THR B N 1
ATOM 1369 C CA . THR B 1 79 ? -2.766 6.938 2.227 1 92.12 79 THR B CA 1
ATOM 1370 C C . THR B 1 79 ? -1.299 7.117 2.604 1 92.12 79 THR B C 1
ATOM 1372 O O . THR B 1 79 ? -0.92 8.133 3.186 1 92.12 79 THR B O 1
ATOM 1375 N N . LEU B 1 80 ? -0.571 6.113 2.305 1 93.81 80 LEU B N 1
ATOM 1376 C CA . LEU B 1 80 ? 0.855 6.172 2.609 1 93.81 80 LEU B CA 1
ATOM 1377 C C . LEU B 1 80 ? 1.527 7.305 1.84 1 93.81 80 LEU B C 1
ATOM 1379 O O . LEU B 1 80 ? 2.383 8.008 2.383 1 93.81 80 LEU B O 1
ATOM 1383 N N . ASP B 1 81 ? 1.166 7.457 0.632 1 93.25 81 ASP B N 1
ATOM 1384 C CA . ASP B 1 81 ? 1.749 8.492 -0.213 1 93.25 81 ASP B CA 1
ATOM 1385 C C . ASP B 1 81 ? 1.368 9.891 0.287 1 93.25 81 ASP B C 1
ATOM 1387 O O . ASP B 1 81 ? 2.195 10.805 0.282 1 93.25 81 ASP B O 1
ATOM 1391 N N . LYS B 1 82 ? 0.145 10.094 0.684 1 93.06 82 LYS B N 1
ATOM 1392 C CA . LYS B 1 82 ? -0.295 11.352 1.267 1 93.06 82 LYS B CA 1
ATOM 1393 C C . LYS B 1 82 ? 0.5 11.688 2.525 1 93.06 82 LYS B C 1
ATOM 1395 O O . LYS B 1 82 ? 0.918 12.828 2.721 1 93.06 82 LYS B O 1
ATOM 1400 N N . ALA B 1 83 ? 0.624 10.703 3.365 1 95.25 83 ALA B N 1
ATOM 1401 C CA . ALA B 1 83 ? 1.397 10.922 4.586 1 95.25 83 ALA B CA 1
ATOM 1402 C C . ALA B 1 83 ? 2.83 11.336 4.262 1 95.25 83 ALA B C 1
ATOM 1404 O O . ALA B 1 83 ? 3.365 12.266 4.863 1 95.25 83 ALA B O 1
ATOM 1405 N N . ALA B 1 84 ? 3.434 10.617 3.373 1 95.19 84 ALA B N 1
ATOM 1406 C CA . ALA B 1 84 ? 4.793 10.938 2.953 1 95.19 84 ALA B CA 1
ATOM 1407 C C . ALA B 1 84 ? 4.891 12.383 2.467 1 95.19 84 ALA B C 1
ATOM 1409 O O . ALA B 1 84 ? 5.809 13.109 2.846 1 95.19 84 ALA B O 1
ATOM 1410 N N . ALA B 1 85 ? 3.926 12.773 1.7 1 93 85 ALA B N 1
ATOM 1411 C CA . ALA B 1 85 ? 3.92 14.117 1.127 1 93 85 ALA B CA 1
ATOM 1412 C C . ALA B 1 85 ? 3.842 15.18 2.219 1 93 85 ALA B C 1
ATOM 1414 O O . ALA B 1 85 ? 4.578 16.172 2.186 1 93 85 ALA B O 1
ATOM 1415 N N . VAL B 1 86 ? 2.938 14.961 3.123 1 93.56 86 VAL B N 1
ATOM 1416 C CA . VAL B 1 86 ? 2.771 15.922 4.215 1 93.56 86 VAL B CA 1
ATOM 1417 C C . VAL B 1 86 ? 4.07 16.031 5.004 1 93.56 86 VAL B C 1
ATOM 1419 O O . VAL B 1 86 ? 4.422 17.109 5.488 1 93.56 86 VAL B O 1
ATOM 1422 N N . LEU B 1 87 ? 4.836 14.961 5.086 1 94.88 87 LEU B N 1
ATOM 1423 C CA . LEU B 1 87 ? 6.027 14.891 5.926 1 94.88 87 LEU B CA 1
ATOM 1424 C C . LEU B 1 87 ? 7.277 15.242 5.129 1 94.88 87 LEU B C 1
ATOM 1426 O O . LEU B 1 87 ? 8.398 15.102 5.629 1 94.88 87 LEU B O 1
ATOM 1430 N N . GLY B 1 88 ? 7.109 15.656 3.926 1 91.75 88 GLY B N 1
ATOM 1431 C CA . GLY B 1 88 ? 8.242 16.031 3.096 1 91.75 88 GLY B CA 1
ATOM 1432 C C . GLY B 1 88 ? 9.07 14.844 2.643 1 91.75 88 GLY B C 1
ATOM 1433 O O . GLY B 1 88 ? 10.289 14.953 2.496 1 91.75 88 GLY B O 1
ATOM 1434 N N . LYS B 1 89 ? 8.469 13.742 2.527 1 93.31 89 LYS B N 1
ATOM 1435 C CA . LYS B 1 89 ? 9.125 12.508 2.09 1 93.31 89 LYS B CA 1
ATOM 1436 C C . LYS B 1 89 ? 8.477 11.969 0.814 1 93.31 89 LYS B C 1
ATOM 1438 O O . LYS B 1 89 ? 7.52 12.547 0.304 1 93.31 89 LYS B O 1
ATOM 1443 N N . ARG B 1 90 ? 9.133 10.906 0.31 1 92.88 90 ARG B N 1
ATOM 1444 C CA . ARG B 1 90 ? 8.609 10.203 -0.854 1 92.88 90 ARG B CA 1
ATOM 1445 C C . ARG B 1 90 ? 8.422 8.719 -0.553 1 92.88 90 ARG B C 1
ATOM 1447 O O . ARG B 1 90 ? 9.266 8.102 0.098 1 92.88 90 ARG B O 1
ATOM 1454 N N . LEU B 1 91 ? 7.25 8.234 -1.011 1 94.81 91 LEU B N 1
ATOM 1455 C CA . LEU B 1 91 ? 6.977 6.812 -0.858 1 94.81 91 LEU B CA 1
ATOM 1456 C C . LEU B 1 91 ? 7.664 6.004 -1.954 1 94.81 91 LEU B C 1
ATOM 1458 O O . LEU B 1 91 ? 7.559 6.34 -3.137 1 94.81 91 LEU B O 1
ATOM 1462 N N . ARG B 1 92 ? 8.43 5.023 -1.566 1 95 92 ARG B N 1
ATOM 1463 C CA . ARG B 1 92 ? 9.031 4.07 -2.492 1 95 92 ARG B CA 1
ATOM 1464 C C . ARG B 1 92 ? 8.5 2.662 -2.256 1 95 92 ARG B C 1
ATOM 1466 O O . ARG B 1 92 ? 8.477 2.186 -1.119 1 95 92 ARG B O 1
ATOM 1473 N N . VAL B 1 93 ? 8.008 2.049 -3.281 1 96.12 93 VAL B N 1
ATOM 1474 C CA . VAL B 1 93 ? 7.477 0.69 -3.225 1 96.12 93 VAL B CA 1
ATOM 1475 C C . VAL B 1 93 ? 8.078 -0.147 -4.352 1 96.12 93 VAL B C 1
ATOM 1477 O O . VAL B 1 93 ? 8.078 0.274 -5.512 1 96.12 93 VAL B O 1
ATOM 1480 N N . GLU B 1 94 ? 8.562 -1.322 -3.994 1 93.62 94 GLU B N 1
ATOM 1481 C CA . GLU B 1 94 ? 9.203 -2.186 -4.984 1 93.62 94 GLU B CA 1
ATOM 1482 C C . GLU B 1 94 ? 8.938 -3.658 -4.684 1 93.62 94 GLU B C 1
ATOM 1484 O O . GLU B 1 94 ? 8.805 -4.043 -3.52 1 93.62 94 GLU B O 1
ATOM 1489 N N . LEU B 1 95 ? 8.82 -4.414 -5.719 1 93.69 95 LEU B N 1
ATOM 1490 C CA . LEU B 1 95 ? 8.898 -5.867 -5.613 1 93.69 95 LEU B CA 1
ATOM 1491 C C . LEU B 1 95 ? 10.305 -6.359 -5.91 1 93.69 95 LEU B C 1
ATOM 1493 O O . LEU B 1 95 ? 10.812 -6.176 -7.02 1 93.69 95 LEU B O 1
ATOM 1497 N N . VAL B 1 96 ? 10.938 -6.887 -4.914 1 92.38 96 VAL B N 1
ATOM 1498 C CA . VAL B 1 96 ? 12.328 -7.289 -5.062 1 92.38 96 VAL B CA 1
ATOM 1499 C C . VAL B 1 96 ? 12.445 -8.812 -4.961 1 92.38 96 VAL B C 1
ATOM 1501 O O . VAL B 1 96 ? 11.594 -9.461 -4.352 1 92.38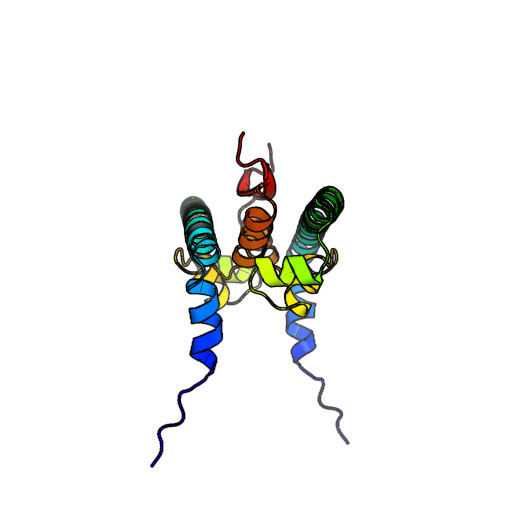 96 VAL B O 1
ATOM 1504 N N . ASP B 1 97 ? 13.5 -9.312 -5.676 1 88.75 97 ASP B N 1
ATOM 1505 C CA . ASP B 1 97 ? 13.68 -10.758 -5.625 1 88.75 97 ASP B CA 1
ATOM 1506 C C . ASP B 1 97 ? 14 -11.219 -4.203 1 88.75 97 ASP B C 1
ATOM 1508 O O . ASP B 1 97 ? 14.656 -10.5 -3.443 1 88.75 97 ASP B O 1
ATOM 1512 N N . GLU B 1 98 ? 13.312 -12.172 -3.664 1 74.06 98 GLU B N 1
ATOM 1513 C CA . GLU B 1 98 ? 13.57 -12.734 -2.342 1 74.06 98 GLU B CA 1
ATOM 1514 C C . GLU B 1 98 ? 15.047 -13.078 -2.166 1 74.06 98 GLU B C 1
ATOM 1516 O O . GLU B 1 98 ? 15.594 -12.922 -1.074 1 74.06 98 GLU B O 1
ATOM 1521 N N . VAL B 1 99 ? 15.75 -13.672 -3.178 1 60.41 99 VAL B N 1
ATOM 1522 C CA . VAL B 1 99 ? 17.125 -14.164 -3.055 1 60.41 99 VAL B CA 1
ATOM 1523 C C . VAL B 1 99 ? 18.094 -12.984 -3.014 1 60.41 99 VAL B C 1
ATOM 1525 O O . VAL B 1 99 ? 19.297 -13.164 -2.814 1 60.41 99 VAL B O 1
ATOM 1528 N N . ALA B 1 100 ? 17.609 -11.828 -3.035 1 46.59 100 ALA B N 1
ATOM 1529 C CA . ALA B 1 100 ? 18.766 -10.93 -2.951 1 46.59 100 ALA B CA 1
ATOM 1530 C C . ALA B 1 100 ? 19.219 -10.75 -1.506 1 46.59 100 ALA B C 1
ATOM 1532 O O . ALA B 1 100 ? 18.406 -10.844 -0.579 1 46.59 100 ALA B O 1
#

Secondary structure (DSSP, 8-state):
------THHHHHHHHHHSHHHHHHHHHHHHHHHHHHHHHHHHHHHTT--HHHHHHHHTS-HHHHHHHH-TT----BHHHHHHHHHHTTEEEEEEEEETT-/------THHHHHHHHHHSHHHHHHHHHHHHHHHHHHHHHHHHHHHTT--HHHHHHHHTS-HHHHHHHH-TT----BHHHHHHHHHHTTEEEEEEEEETT-